Protein AF-A0A2R6E4U9-F1 (afdb_monomer)

Radius of gyration: 57.89 Å; Cα contacts (8 Å, |Δi|>4): 78; chains: 1; bounding box: 125×44×151 Å

Mean predicted aligned error: 15.61 Å

Sequence (207 aa):
EREAELDEREGELDRLKDRLDQREEGLDKRADDLSERAAELDEREERLREHREELVDRSDELDAREQEIEAGEEDLADRRAAIKEREQSLDERAAELDRQEATLERYLPDQIEEVEEELASAVEGAVYSAMEGYSAEESSGRFGTVGNVLLGLVGLVLVLVGAFNVIAVQAGSIPTLFTSEAINYGVSAFLVVIGLAANLAAAASRV

pLDDT: mean 84.0, std 16.02, range [40.88, 98.81]

Structure (mmCIF, N/CA/C/O backbone):
data_AF-A0A2R6E4U9-F1
#
_entry.id   AF-A0A2R6E4U9-F1
#
loop_
_atom_site.group_PDB
_atom_site.id
_atom_site.type_symbol
_atom_site.label_atom_id
_atom_site.label_alt_id
_atom_site.label_comp_id
_atom_site.label_asym_id
_atom_site.label_entity_id
_atom_site.label_seq_id
_atom_site.pdbx_PDB_ins_code
_atom_site.Cartn_x
_atom_site.Cartn_y
_atom_site.Cartn_z
_atom_site.occupancy
_atom_site.B_iso_or_equiv
_atom_site.auth_seq_id
_atom_site.auth_comp_id
_atom_site.auth_asym_id
_atom_site.auth_atom_id
_atom_site.pdbx_PDB_model_num
ATOM 1 N N . GLU A 1 1 ? -55.019 -16.547 82.241 1.00 76.25 1 GLU A N 1
ATOM 2 C CA . GLU A 1 1 ? -55.416 -16.930 80.868 1.00 76.25 1 GLU A CA 1
ATOM 3 C C . GLU A 1 1 ? -55.213 -15.793 79.881 1.00 76.25 1 GLU A C 1
ATOM 5 O O . GLU A 1 1 ? -54.278 -15.898 79.110 1.00 76.25 1 GLU A O 1
ATOM 10 N N . ARG A 1 2 ? -55.960 -14.680 79.957 1.00 91.12 2 ARG A N 1
ATOM 11 C CA . ARG A 1 2 ? -55.762 -13.531 79.044 1.00 91.12 2 ARG A CA 1
ATOM 12 C C . ARG A 1 2 ? -54.347 -12.945 79.024 1.00 91.12 2 ARG A C 1
ATOM 14 O O . ARG A 1 2 ? -53.879 -12.566 77.966 1.00 91.12 2 ARG A O 1
ATOM 21 N N . GLU A 1 3 ? -53.699 -12.840 80.180 1.00 91.00 3 GLU A N 1
ATOM 22 C CA . GLU A 1 3 ? -52.333 -12.305 80.288 1.00 91.00 3 GLU A CA 1
ATOM 23 C C . GLU A 1 3 ? -51.320 -13.215 79.578 1.00 91.00 3 GLU A C 1
ATOM 25 O O . GLU A 1 3 ? -50.611 -12.762 78.696 1.00 91.00 3 GLU A O 1
ATOM 30 N N . ALA A 1 4 ? -51.384 -14.526 79.829 1.00 91.44 4 ALA A N 1
ATOM 31 C CA . ALA A 1 4 ? -50.545 -15.510 79.143 1.00 91.44 4 ALA A CA 1
ATOM 32 C C . ALA A 1 4 ? -50.778 -15.560 77.617 1.00 91.44 4 ALA A C 1
ATOM 34 O O . ALA A 1 4 ? -49.833 -15.747 76.860 1.00 91.44 4 ALA A O 1
ATOM 35 N N . GLU A 1 5 ? -52.021 -15.380 77.154 1.00 94.00 5 GLU A N 1
ATOM 36 C CA . GLU A 1 5 ? -52.343 -15.294 75.718 1.00 94.00 5 GLU A CA 1
ATOM 37 C C . GLU A 1 5 ? -51.769 -14.016 75.072 1.00 94.00 5 GLU A C 1
ATOM 39 O O . GLU A 1 5 ? -51.353 -14.028 73.913 1.00 94.00 5 GLU A O 1
ATOM 44 N N . LEU A 1 6 ? -51.739 -12.902 75.813 1.00 95.00 6 LEU A N 1
ATOM 45 C CA . LEU A 1 6 ? -51.119 -11.657 75.358 1.00 95.00 6 LEU A CA 1
ATOM 46 C C . LEU A 1 6 ? -49.595 -11.787 75.290 1.00 95.00 6 LEU A C 1
ATOM 48 O O . LEU A 1 6 ? -49.027 -11.417 74.265 1.00 95.00 6 LEU A O 1
ATOM 52 N N . ASP A 1 7 ? -48.969 -12.373 76.312 1.00 95.25 7 ASP A N 1
ATOM 53 C CA . ASP A 1 7 ? -47.525 -12.635 76.337 1.00 95.25 7 ASP A CA 1
ATOM 54 C C . ASP A 1 7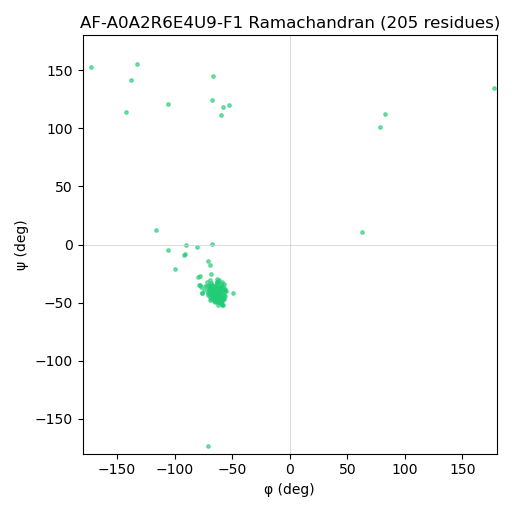 ? -47.100 -13.540 75.165 1.00 95.25 7 ASP A C 1
ATOM 56 O O . ASP A 1 7 ? -46.079 -13.312 74.512 1.00 95.25 7 ASP A O 1
ATOM 60 N N . GLU A 1 8 ? -47.904 -14.562 74.847 1.00 95.62 8 GLU A N 1
ATOM 61 C CA . GLU A 1 8 ? -47.649 -15.453 73.711 1.00 95.62 8 GLU A CA 1
ATOM 62 C C . GLU A 1 8 ? -47.716 -14.705 72.369 1.00 95.62 8 GLU A C 1
ATOM 64 O O . GLU A 1 8 ? -46.835 -14.875 71.518 1.00 95.62 8 GLU A O 1
ATOM 69 N N . ARG A 1 9 ? -48.718 -13.834 72.194 1.00 95.81 9 ARG A N 1
ATOM 70 C CA . ARG A 1 9 ? -48.852 -12.984 71.001 1.00 95.81 9 ARG A CA 1
ATOM 71 C C . ARG A 1 9 ? -47.733 -11.960 70.870 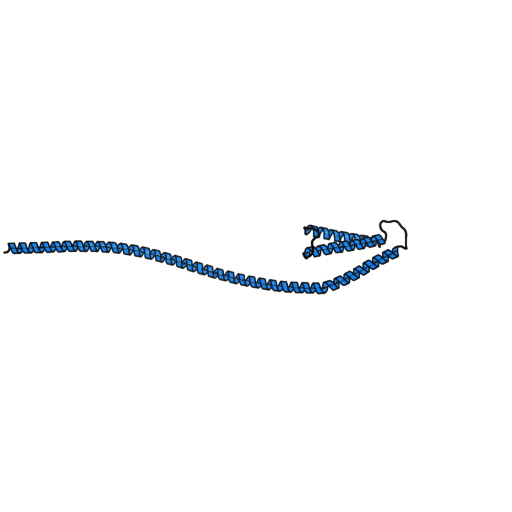1.00 95.81 9 ARG A C 1
ATOM 73 O O . ARG A 1 9 ? -47.282 -11.710 69.754 1.00 95.81 9 ARG A O 1
ATOM 80 N N . GLU A 1 10 ? -47.293 -11.365 71.972 1.00 96.38 10 GLU A N 1
ATOM 81 C CA . GLU A 1 10 ? -46.165 -10.432 71.978 1.00 96.38 10 GLU A CA 1
ATOM 82 C C . GLU A 1 10 ? -44.884 -11.141 71.522 1.00 96.38 10 GLU A C 1
ATOM 84 O O . GLU A 1 10 ? -44.227 -10.693 70.581 1.00 96.38 10 GLU A O 1
ATOM 89 N N . GLY A 1 11 ? -44.618 -12.337 72.059 1.00 97.19 11 GLY A N 1
ATOM 90 C CA . GLY A 1 11 ? -43.494 -13.162 71.619 1.00 97.19 11 GLY A CA 1
ATOM 91 C C . GLY A 1 11 ? -43.587 -13.616 70.155 1.00 97.19 11 GLY A C 1
ATOM 92 O O . GLY A 1 11 ? -42.564 -13.781 69.490 1.00 97.19 11 GLY A O 1
ATOM 93 N N . GLU A 1 12 ? -44.787 -13.837 69.613 1.00 97.31 12 GLU A N 1
ATOM 94 C CA . GLU A 1 12 ? -44.966 -14.121 68.183 1.00 97.31 12 GLU A CA 1
ATOM 95 C C . GLU A 1 12 ? -44.680 -12.893 67.306 1.00 97.31 12 GLU A C 1
ATOM 97 O O . GLU A 1 12 ? -44.001 -13.021 66.282 1.00 97.31 12 GLU A O 1
ATOM 102 N N . LEU A 1 13 ? -45.154 -11.713 67.717 1.00 97.75 13 LEU A N 1
ATOM 103 C CA . LEU A 1 13 ? -44.901 -10.452 67.022 1.00 97.75 13 LEU A CA 1
ATOM 104 C C . LEU A 1 13 ? -43.413 -10.116 66.980 1.00 97.75 13 LEU A C 1
ATOM 106 O O . LEU A 1 13 ? -42.924 -9.719 65.925 1.00 97.75 13 LEU A O 1
ATOM 110 N N . ASP A 1 14 ? -42.688 -10.312 68.077 1.00 97.94 14 ASP A N 1
ATOM 111 C CA . ASP A 1 14 ? -41.250 -10.044 68.112 1.00 97.94 14 ASP A CA 1
ATOM 112 C C . ASP A 1 14 ? -40.479 -10.988 67.185 1.00 97.94 14 ASP A C 1
ATOM 114 O O . ASP A 1 14 ? -39.684 -10.533 66.366 1.00 97.94 14 ASP A O 1
ATOM 118 N N . ARG A 1 15 ? -40.824 -12.283 67.156 1.00 98.00 15 ARG A N 1
ATOM 119 C CA . ARG A 1 15 ? -40.249 -13.216 66.166 1.00 98.00 15 ARG A CA 1
ATOM 120 C C . ARG A 1 15 ? -40.584 -12.834 64.723 1.00 98.00 15 ARG A C 1
ATOM 122 O O . ARG A 1 15 ? -39.828 -13.158 63.808 1.00 98.00 15 ARG A O 1
ATOM 129 N N . LEU A 1 16 ? -41.753 -12.237 64.479 1.00 98.06 16 LEU A N 1
ATOM 130 C CA . LEU A 1 16 ? -42.132 -11.766 63.148 1.00 98.06 16 LEU A CA 1
ATOM 131 C C . LEU A 1 16 ? -41.315 -10.531 62.747 1.00 98.06 16 LEU A C 1
ATOM 133 O O . LEU A 1 16 ? -40.872 -10.486 61.600 1.00 98.06 16 LEU A O 1
ATOM 137 N N . LYS A 1 17 ? -41.091 -9.587 63.673 1.00 98.06 17 LYS A N 1
ATOM 138 C CA . LYS A 1 17 ? -40.206 -8.430 63.464 1.00 98.06 17 LYS A CA 1
ATOM 139 C C . LYS A 1 17 ? -38.789 -8.886 63.138 1.00 98.06 17 LYS A C 1
ATOM 141 O O . LYS A 1 17 ? -38.314 -8.566 62.060 1.00 98.06 17 LYS A O 1
ATOM 146 N N . ASP A 1 18 ? -38.202 -9.767 63.949 1.00 98.19 18 ASP A N 1
ATOM 147 C CA . ASP A 1 18 ? -36.846 -10.283 63.710 1.00 98.19 18 ASP A CA 1
ATOM 148 C C . ASP A 1 18 ? -36.701 -10.915 62.314 1.00 98.19 18 ASP A C 1
ATOM 150 O O . ASP A 1 18 ? -35.690 -10.750 61.631 1.00 98.19 18 ASP A O 1
ATOM 154 N N . ARG A 1 19 ? -37.724 -11.652 61.856 1.00 98.25 19 ARG A N 1
ATOM 155 C CA . ARG A 1 19 ? -37.737 -12.234 60.504 1.00 98.25 19 ARG A CA 1
ATOM 156 C C . ARG A 1 19 ? -37.886 -11.191 59.400 1.00 98.25 19 ARG A C 1
ATOM 158 O O . ARG A 1 19 ? -37.375 -11.418 58.303 1.00 98.25 19 ARG A O 1
ATOM 165 N N . LEU A 1 20 ? -38.642 -10.121 59.637 1.00 98.38 20 LEU A N 1
ATOM 166 C CA . LEU A 1 20 ? -38.773 -9.018 58.688 1.00 98.38 20 LEU A CA 1
ATOM 167 C C . LEU A 1 20 ? -37.452 -8.263 58.575 1.00 98.38 20 LEU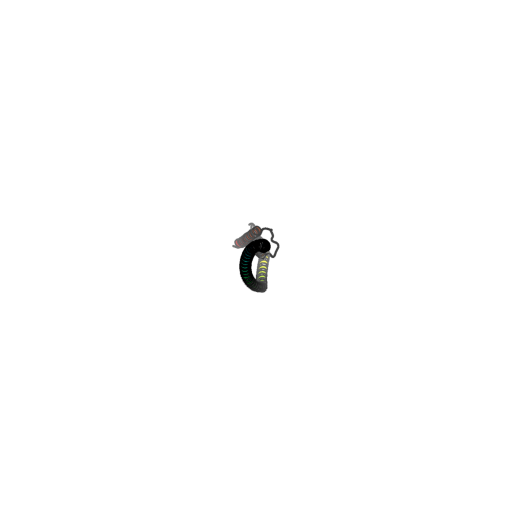 A C 1
ATOM 169 O O . LEU A 1 20 ? -36.981 -8.107 57.453 1.00 98.38 20 LEU A O 1
ATOM 173 N N . ASP A 1 21 ? -36.820 -7.939 59.700 1.00 98.19 21 ASP A N 1
ATOM 174 C CA . ASP A 1 21 ? -35.537 -7.234 59.756 1.00 98.19 21 ASP A CA 1
ATOM 175 C C . ASP A 1 21 ? -34.445 -8.033 59.022 1.00 98.19 21 ASP A C 1
ATOM 177 O O . ASP A 1 21 ? -33.774 -7.522 58.127 1.00 98.19 21 ASP A O 1
ATOM 181 N N . GLN A 1 22 ? -34.345 -9.345 59.275 1.00 98.25 22 GLN A N 1
ATOM 182 C CA . GLN A 1 22 ? -33.415 -10.224 58.546 1.00 98.25 22 GLN A CA 1
ATOM 183 C C . GLN A 1 22 ? -33.676 -10.255 57.034 1.00 98.25 22 GLN A C 1
ATOM 185 O O . GLN A 1 22 ? -32.758 -10.427 56.227 1.00 98.25 22 GLN A O 1
ATOM 190 N N . ARG A 1 23 ? -34.945 -10.155 56.632 1.00 98.31 23 ARG A N 1
ATOM 191 C CA . ARG A 1 23 ? -35.333 -10.176 55.222 1.00 98.31 23 ARG A CA 1
ATOM 192 C C . ARG A 1 23 ? -35.063 -8.834 54.550 1.00 98.31 23 ARG A C 1
ATOM 194 O O . ARG A 1 23 ? -34.683 -8.853 53.384 1.00 98.31 23 ARG A O 1
ATOM 201 N N . GLU A 1 24 ? -35.232 -7.726 55.262 1.00 98.38 24 GLU A N 1
ATOM 202 C CA . GLU A 1 24 ? -34.857 -6.382 54.819 1.00 98.38 24 GLU A CA 1
ATOM 203 C C . GLU A 1 24 ? -33.344 -6.301 54.595 1.00 98.38 24 GLU A C 1
ATOM 205 O O . GLU A 1 24 ? -32.922 -6.070 53.465 1.00 98.38 24 GLU A O 1
ATOM 210 N N . GLU A 1 25 ? -32.530 -6.702 55.577 1.00 98.31 25 GLU A N 1
ATOM 211 C CA . GLU A 1 25 ? -31.070 -6.773 55.414 1.00 98.31 25 GLU A CA 1
ATOM 212 C C . GLU A 1 25 ? -30.645 -7.664 54.233 1.00 98.31 25 GLU A C 1
ATOM 214 O O . GLU A 1 25 ? -29.664 -7.398 53.534 1.00 98.31 25 GLU A O 1
ATOM 219 N N . GLY A 1 26 ? -31.355 -8.777 54.022 1.00 98.56 26 GLY A N 1
ATOM 220 C CA . GLY A 1 26 ? -31.103 -9.679 52.902 1.00 98.56 26 GLY A CA 1
ATOM 221 C C . GLY A 1 26 ? -31.477 -9.083 51.543 1.00 98.56 26 GLY A C 1
ATOM 222 O O . GLY A 1 26 ? -30.863 -9.441 50.536 1.00 98.56 26 GLY A O 1
ATOM 223 N N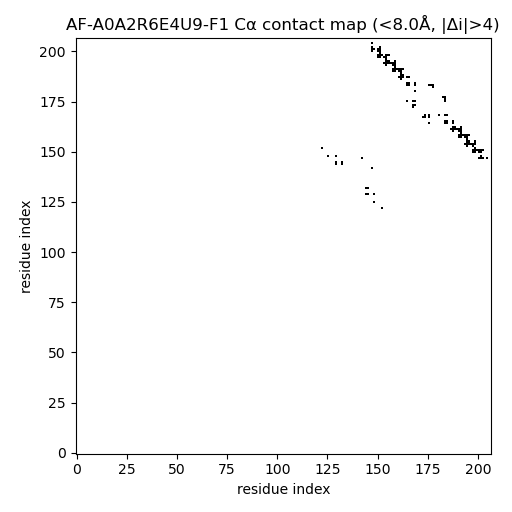 . LEU A 1 27 ? -32.480 -8.205 51.494 1.00 98.69 27 LEU A N 1
ATOM 224 C CA . LEU A 1 27 ? -32.866 -7.478 50.286 1.00 98.69 27 LEU A CA 1
ATOM 225 C C . LEU A 1 27 ? -31.883 -6.348 49.988 1.00 98.69 27 LEU A C 1
ATOM 227 O O . LEU A 1 27 ? -31.474 -6.237 48.836 1.00 98.69 27 LEU A O 1
ATOM 231 N N . ASP A 1 28 ? -31.440 -5.609 51.003 1.00 98.56 28 ASP A N 1
ATOM 232 C CA . ASP A 1 28 ? -30.449 -4.538 50.851 1.00 98.56 28 ASP A CA 1
ATOM 233 C C . ASP A 1 28 ? -29.138 -5.081 50.276 1.00 98.56 28 ASP A C 1
ATOM 235 O O . ASP A 1 28 ? -28.671 -4.621 49.237 1.00 98.56 28 ASP A O 1
ATOM 239 N N . LYS A 1 29 ? -28.621 -6.184 50.835 1.00 98.62 29 LYS A N 1
ATOM 240 C CA . LYS A 1 29 ? -27.417 -6.854 50.303 1.00 98.62 29 LYS A CA 1
ATOM 241 C C . LYS A 1 29 ? -27.566 -7.290 48.845 1.00 98.62 29 LYS A C 1
ATOM 243 O O . LYS A 1 29 ? -26.598 -7.280 48.091 1.00 98.62 29 LYS A O 1
ATOM 248 N N . ARG A 1 30 ? -28.765 -7.724 48.442 1.00 98.62 30 ARG A N 1
ATOM 249 C CA . ARG A 1 30 ? -29.038 -8.101 47.045 1.00 98.62 30 ARG A CA 1
ATOM 250 C C . ARG A 1 30 ? -29.136 -6.881 46.140 1.00 98.62 30 ARG A C 1
ATOM 252 O O . ARG A 1 30 ? -28.739 -6.981 44.985 1.00 98.62 30 ARG A O 1
ATOM 259 N N . ALA A 1 31 ? -29.689 -5.776 46.631 1.00 98.56 31 ALA A N 1
ATOM 260 C CA . ALA A 1 31 ? -29.744 -4.526 45.887 1.00 98.56 31 ALA A CA 1
ATOM 261 C C . ALA A 1 31 ? -28.328 -3.999 45.618 1.00 98.56 31 ALA A C 1
ATOM 263 O O . ALA A 1 31 ? -28.027 -3.657 44.476 1.00 98.56 31 ALA A O 1
ATOM 264 N N . ASP A 1 32 ? -27.450 -4.046 46.622 1.00 98.62 32 ASP A N 1
ATOM 265 C CA . ASP A 1 32 ? -26.045 -3.653 46.489 1.00 98.62 32 ASP A CA 1
ATOM 266 C C . ASP A 1 32 ? -25.296 -4.537 45.470 1.00 98.62 32 ASP A C 1
ATOM 268 O O . ASP A 1 32 ? -24.690 -4.012 44.538 1.00 98.62 32 ASP A O 1
ATOM 272 N N . ASP A 1 33 ? -25.409 -5.871 45.568 1.00 98.69 33 ASP A N 1
ATOM 273 C CA . ASP A 1 33 ? -24.793 -6.823 44.615 1.00 98.69 33 ASP A CA 1
ATOM 274 C C . ASP A 1 33 ? -25.302 -6.623 43.175 1.00 98.69 33 ASP A C 1
ATOM 276 O O . ASP A 1 33 ? -24.540 -6.700 42.211 1.00 98.69 33 ASP A O 1
ATOM 280 N N . LEU A 1 34 ? -26.596 -6.334 43.000 1.00 98.81 34 LEU A N 1
ATOM 281 C CA . LEU A 1 34 ? -27.154 -6.026 41.681 1.00 98.81 34 LEU A CA 1
ATOM 282 C C . LEU A 1 34 ? -26.645 -4.687 41.140 1.00 98.81 34 LEU A C 1
ATOM 284 O O . LEU A 1 34 ? -26.391 -4.588 39.940 1.00 98.81 34 LEU A O 1
ATOM 288 N N . SER A 1 35 ? -26.488 -3.682 42.001 1.00 98.62 35 SER A N 1
ATOM 289 C CA . SER A 1 35 ? -25.943 -2.378 41.625 1.00 98.62 35 SER A CA 1
ATOM 290 C C . SER A 1 35 ? -24.485 -2.490 41.176 1.00 98.62 35 SER A C 1
ATOM 292 O O . SER A 1 35 ? -24.109 -1.900 40.165 1.00 98.62 35 SER A O 1
ATOM 294 N N . GLU A 1 36 ? -23.671 -3.277 41.881 1.00 98.75 36 GLU A N 1
ATOM 295 C CA . GLU A 1 36 ? -22.274 -3.529 41.510 1.00 98.75 36 GLU A CA 1
ATOM 296 C C . GLU A 1 36 ? -22.173 -4.247 40.157 1.00 98.75 36 GLU A C 1
ATOM 298 O O . GLU A 1 36 ? -21.432 -3.819 39.272 1.00 98.75 36 GLU A O 1
ATOM 303 N N . ARG A 1 37 ? -22.992 -5.283 39.937 1.00 98.69 37 ARG A N 1
ATOM 304 C CA . ARG A 1 37 ? -23.029 -5.991 38.646 1.00 98.69 37 ARG A CA 1
ATOM 305 C C . ARG A 1 37 ? -23.506 -5.120 37.493 1.00 98.69 37 ARG A C 1
ATOM 307 O O . ARG A 1 37 ? -23.046 -5.312 36.371 1.00 98.69 37 ARG A O 1
ATOM 314 N N . ALA A 1 38 ? -24.447 -4.209 37.737 1.00 98.69 38 ALA A N 1
ATOM 315 C CA . ALA A 1 38 ? -24.893 -3.269 36.715 1.00 98.69 38 ALA A CA 1
ATOM 316 C C . ALA A 1 38 ? -23.734 -2.362 36.275 1.00 98.69 38 ALA A C 1
ATOM 318 O O . ALA A 1 38 ? -23.483 -2.252 35.079 1.00 98.69 38 ALA A O 1
ATOM 319 N N . ALA A 1 39 ? -22.968 -1.823 37.229 1.00 98.62 39 ALA A N 1
ATOM 320 C CA . ALA A 1 39 ? -21.788 -1.017 36.925 1.00 98.62 39 ALA A CA 1
ATOM 321 C C . ALA A 1 39 ? -20.720 -1.812 36.147 1.00 98.62 39 ALA A C 1
ATOM 323 O O . ALA A 1 39 ? -20.198 -1.324 35.147 1.00 98.62 39 ALA A O 1
ATOM 324 N N . GLU A 1 40 ? -20.442 -3.063 36.535 1.00 98.75 40 GLU A N 1
ATOM 325 C CA . GLU A 1 40 ? -19.489 -3.919 35.810 1.00 98.75 40 GLU A CA 1
ATOM 326 C C . GLU A 1 40 ? -19.940 -4.195 34.361 1.00 98.75 40 GLU A C 1
ATOM 328 O O . GLU A 1 40 ? -19.123 -4.233 33.432 1.00 98.75 40 GLU A O 1
ATOM 333 N N . LEU A 1 41 ? -21.245 -4.396 34.150 1.00 98.75 41 LEU A N 1
ATOM 334 C CA . LEU A 1 41 ? -21.810 -4.594 32.817 1.00 98.75 41 LEU A CA 1
ATOM 335 C C . LEU A 1 41 ? -21.694 -3.337 31.955 1.00 98.75 41 LEU A C 1
ATOM 337 O O . LEU A 1 41 ? -21.319 -3.469 30.789 1.00 98.75 41 LEU A O 1
ATOM 341 N N . ASP A 1 42 ? -21.956 -2.159 32.519 1.00 98.75 42 ASP A N 1
ATOM 342 C CA . ASP A 1 42 ? -21.826 -0.881 31.815 1.00 98.75 42 ASP A CA 1
ATOM 343 C C . ASP A 1 42 ? -20.373 -0.650 31.368 1.00 98.75 42 ASP A C 1
ATOM 345 O O . ASP A 1 42 ? -20.118 -0.401 30.186 1.00 98.75 42 ASP A O 1
ATOM 349 N N . GLU A 1 43 ? -19.399 -0.857 32.262 1.00 98.75 43 GLU A N 1
ATOM 350 C CA . GLU A 1 43 ? -17.972 -0.761 31.923 1.00 98.75 43 GLU A CA 1
ATOM 351 C C . GLU A 1 43 ? -17.563 -1.761 30.834 1.00 98.75 43 GLU A C 1
ATOM 353 O O . GLU A 1 43 ? -16.750 -1.474 29.950 1.00 98.75 43 GLU A O 1
ATOM 358 N N . ARG A 1 44 ? -18.101 -2.984 30.890 1.00 98.69 44 ARG A N 1
ATOM 359 C CA . ARG A 1 44 ? -17.825 -4.000 29.872 1.00 98.69 44 ARG A CA 1
ATOM 360 C C . ARG A 1 44 ? -18.434 -3.619 28.527 1.00 98.69 44 ARG A C 1
ATOM 362 O O . ARG A 1 44 ? -17.832 -3.914 27.494 1.00 98.69 44 ARG A O 1
ATOM 369 N N . GLU A 1 45 ? -19.610 -3.006 28.526 1.00 98.75 45 GLU A N 1
ATOM 370 C CA . GLU A 1 45 ? -20.264 -2.538 27.311 1.00 98.75 45 GLU A CA 1
ATOM 371 C C . GLU A 1 45 ? -19.478 -1.392 26.663 1.00 98.75 45 GLU A C 1
ATOM 373 O O . GLU A 1 45 ? -19.292 -1.399 25.447 1.00 98.75 45 GLU A O 1
ATOM 378 N N . GLU A 1 46 ? -18.956 -0.457 27.459 1.00 98.69 46 GLU A N 1
ATOM 379 C CA . GLU A 1 46 ? -18.076 0.617 26.989 1.00 98.69 46 GLU A CA 1
ATOM 380 C C . GLU A 1 46 ? -16.806 0.058 26.333 1.00 98.69 46 GLU A C 1
ATOM 382 O O . GLU A 1 46 ? -16.556 0.334 25.159 1.00 98.69 46 GLU A O 1
ATOM 387 N N . ARG A 1 47 ? -16.094 -0.863 27.001 1.00 98.69 47 ARG A N 1
ATOM 388 C CA . ARG A 1 47 ? -14.916 -1.528 26.407 1.00 98.69 47 ARG A CA 1
ATOM 389 C C . ARG A 1 47 ? -15.235 -2.254 25.100 1.00 98.69 47 ARG A C 1
ATOM 391 O O . ARG A 1 47 ? -14.425 -2.261 24.175 1.00 98.69 47 ARG A O 1
ATOM 398 N N . LEU A 1 48 ? -16.405 -2.892 25.007 1.00 98.81 48 LEU A N 1
ATOM 399 C CA . LEU A 1 48 ? -16.837 -3.567 23.778 1.00 98.81 48 LEU A CA 1
ATOM 400 C C . LEU A 1 48 ? -17.141 -2.584 22.642 1.00 98.81 48 LEU A C 1
ATOM 402 O O . LEU A 1 48 ? -16.925 -2.938 21.482 1.00 98.81 48 LEU A O 1
ATOM 406 N N . ARG A 1 49 ? -17.645 -1.382 22.948 1.00 98.75 49 ARG A N 1
ATOM 407 C CA . ARG A 1 49 ? -17.833 -0.319 21.951 1.00 98.75 49 ARG A CA 1
ATOM 408 C C . ARG A 1 49 ? -16.487 0.165 21.424 1.00 98.75 49 ARG A C 1
ATOM 410 O O . ARG A 1 49 ? -16.302 0.136 20.213 1.00 98.75 49 ARG A O 1
ATOM 417 N N . GLU A 1 50 ? -15.540 0.465 22.309 1.00 98.69 50 GLU A N 1
ATOM 418 C CA . GLU A 1 50 ? -14.181 0.880 21.927 1.00 98.69 50 GLU A CA 1
ATOM 419 C C . GLU A 1 50 ? -13.494 -0.166 21.037 1.00 98.69 50 GLU A C 1
ATOM 421 O O . GLU A 1 50 ? -12.973 0.155 19.973 1.00 98.69 50 GLU A O 1
ATOM 426 N N . HIS A 1 51 ? -13.559 -1.448 21.415 1.00 98.69 51 HIS A N 1
ATOM 427 C CA . HIS A 1 51 ? -12.976 -2.523 20.604 1.00 98.69 51 HIS A CA 1
ATOM 428 C C . HIS A 1 51 ? -13.651 -2.654 19.235 1.00 98.69 51 HIS A C 1
ATOM 430 O O . HIS A 1 51 ? -13.008 -3.044 18.262 1.00 98.69 51 HIS A O 1
ATOM 436 N N . ARG A 1 52 ? -14.956 -2.375 19.140 1.00 98.69 52 ARG A N 1
ATOM 437 C CA . ARG A 1 52 ? -15.664 -2.402 17.858 1.00 98.69 52 ARG A CA 1
ATOM 438 C C . ARG A 1 52 ? -15.207 -1.257 16.960 1.00 98.69 52 ARG A C 1
ATOM 440 O O . ARG A 1 52 ? -15.027 -1.497 15.774 1.00 98.69 52 ARG A O 1
ATOM 447 N N . GLU A 1 53 ? -15.031 -0.061 17.511 1.00 98.62 53 GLU A N 1
ATOM 448 C CA . GLU A 1 53 ? -14.513 1.095 16.773 1.00 98.62 53 GLU A CA 1
ATOM 449 C C . GLU A 1 53 ? -13.092 0.823 16.266 1.00 98.62 53 GLU A C 1
ATOM 451 O O . GLU A 1 53 ? -12.846 0.945 15.071 1.00 98.62 53 GLU A O 1
ATOM 456 N N . GLU A 1 54 ? -12.204 0.292 17.114 1.00 98.69 54 GLU A N 1
ATOM 457 C CA . GLU A 1 54 ? -10.844 -0.078 16.697 1.00 98.69 54 GLU A CA 1
ATOM 458 C C . GLU A 1 54 ? -10.836 -1.125 15.566 1.00 98.69 54 GLU A C 1
ATOM 460 O O . GLU A 1 54 ? -10.004 -1.078 14.660 1.00 98.69 54 GLU A O 1
ATOM 465 N N . LEU A 1 55 ? -11.760 -2.092 15.596 1.00 98.75 55 LEU A N 1
ATOM 466 C CA . LEU A 1 55 ? -11.882 -3.081 14.523 1.00 98.75 55 LEU A CA 1
ATOM 467 C C . LEU A 1 55 ? -12.376 -2.473 13.208 1.00 98.75 55 LEU A C 1
ATOM 469 O O . LEU A 1 55 ? -11.939 -2.931 12.154 1.00 98.75 55 LEU A O 1
ATOM 473 N N . VAL A 1 56 ? -13.263 -1.476 13.260 1.00 98.75 56 VAL A N 1
ATOM 474 C CA . VAL A 1 56 ? -13.704 -0.740 12.066 1.00 98.75 56 VAL A CA 1
ATOM 475 C C . VAL A 1 56 ? -12.527 0.028 11.474 1.00 98.75 56 VAL A C 1
ATOM 477 O O . VAL A 1 56 ? -12.222 -0.173 10.303 1.00 98.75 56 VAL A O 1
ATOM 480 N N . ASP A 1 57 ? -11.791 0.782 12.293 1.00 98.69 57 ASP A N 1
ATOM 481 C CA . ASP A 1 57 ? -10.625 1.549 11.836 1.00 98.69 57 ASP A CA 1
ATOM 482 C C . ASP A 1 57 ? -9.563 0.648 11.183 1.00 98.69 57 ASP A C 1
ATOM 484 O O . ASP A 1 57 ? -9.008 0.969 10.132 1.00 98.69 57 ASP A O 1
ATOM 488 N N . ARG A 1 58 ? -9.296 -0.525 11.776 1.00 98.69 58 ARG A N 1
ATOM 489 C CA . ARG A 1 58 ? -8.372 -1.512 11.193 1.00 98.69 58 ARG A CA 1
ATOM 490 C C . ARG A 1 58 ? -8.887 -2.103 9.885 1.00 98.69 58 ARG A C 1
ATOM 492 O O . ARG A 1 58 ? -8.074 -2.418 9.021 1.00 98.69 58 ARG A O 1
ATOM 499 N N . SER A 1 59 ? -10.198 -2.303 9.753 1.00 98.62 59 SER A N 1
ATOM 500 C CA . SER A 1 59 ? -10.798 -2.777 8.503 1.00 98.62 59 SER A CA 1
ATOM 501 C C . SER A 1 59 ? -10.596 -1.745 7.398 1.00 98.62 59 SER A C 1
ATOM 503 O O . SER A 1 59 ? -10.106 -2.096 6.331 1.00 98.62 59 SER A O 1
ATOM 505 N N . ASP A 1 60 ? -10.871 -0.475 7.689 1.00 98.69 60 ASP A N 1
ATOM 506 C CA . ASP A 1 60 ? -10.704 0.618 6.733 1.00 98.69 60 ASP A CA 1
ATOM 507 C C . ASP A 1 60 ? -9.229 0.784 6.312 1.00 98.69 60 ASP A C 1
ATOM 509 O O . ASP A 1 60 ? -8.934 1.016 5.137 1.00 98.69 60 ASP A O 1
ATOM 513 N N . GLU A 1 61 ? -8.274 0.615 7.239 1.00 98.75 61 GLU A N 1
ATOM 514 C CA . GLU A 1 61 ? -6.840 0.625 6.906 1.00 98.75 61 GLU A CA 1
ATOM 515 C C . GLU A 1 61 ? -6.457 -0.541 5.979 1.00 98.75 61 GLU A C 1
ATOM 517 O O . GLU A 1 61 ? -5.666 -0.361 5.048 1.00 98.75 61 GLU A O 1
ATOM 522 N N . LEU A 1 62 ? -6.996 -1.740 6.221 1.00 98.81 62 LEU A N 1
ATOM 523 C CA . LEU A 1 62 ? -6.733 -2.905 5.375 1.00 98.81 62 LEU A CA 1
ATOM 524 C C . LEU A 1 62 ? -7.296 -2.712 3.965 1.00 98.81 62 LEU A C 1
ATOM 526 O O . LEU A 1 62 ? -6.567 -2.957 3.004 1.00 98.81 62 LEU A O 1
ATOM 530 N N . ASP A 1 63 ? -8.522 -2.204 3.843 1.00 98.75 63 ASP A N 1
ATOM 531 C CA . ASP A 1 63 ? -9.157 -1.921 2.552 1.00 98.75 63 ASP A CA 1
ATOM 532 C C . ASP A 1 63 ? -8.366 -0.867 1.755 1.00 98.75 63 ASP A C 1
ATOM 534 O O . ASP A 1 63 ? -8.220 -0.967 0.534 1.00 98.75 63 ASP A O 1
ATOM 538 N N . ALA A 1 64 ? -7.809 0.142 2.434 1.00 98.62 64 ALA A N 1
ATOM 539 C CA . ALA A 1 64 ? -6.952 1.143 1.801 1.00 98.62 64 ALA A CA 1
ATOM 540 C C . ALA A 1 64 ? -5.623 0.543 1.306 1.00 98.62 64 ALA A C 1
ATOM 542 O O . ALA A 1 64 ? -5.177 0.852 0.199 1.00 98.62 64 ALA A O 1
ATOM 543 N N . ARG A 1 65 ? -4.997 -0.336 2.100 1.00 98.69 65 ARG A N 1
ATOM 544 C CA . ARG A 1 65 ? -3.765 -1.035 1.700 1.00 98.69 65 ARG A CA 1
ATOM 545 C C . ARG A 1 65 ? -3.996 -1.991 0.534 1.00 98.69 65 ARG A C 1
ATOM 547 O O . ARG A 1 65 ? -3.120 -2.111 -0.316 1.00 98.69 65 ARG A O 1
ATOM 554 N N . GLU A 1 66 ? -5.142 -2.667 0.488 1.00 98.75 66 GLU A N 1
ATOM 555 C CA . GLU A 1 66 ? -5.503 -3.547 -0.628 1.00 98.75 66 GLU A CA 1
ATOM 556 C C . GLU A 1 66 ? -5.589 -2.762 -1.944 1.00 98.75 66 GLU A C 1
ATOM 558 O O . GLU A 1 66 ? -4.969 -3.158 -2.929 1.00 98.75 66 GLU A O 1
ATOM 563 N N . GLN A 1 67 ? -6.237 -1.593 -1.931 1.00 98.62 67 GLN A N 1
ATOM 564 C CA . GLN A 1 67 ? -6.300 -0.703 -3.097 1.00 98.62 67 GLN A CA 1
ATOM 565 C C . GLN A 1 67 ? -4.917 -0.193 -3.534 1.00 98.62 67 GLN A C 1
ATOM 567 O O . GLN A 1 67 ? -4.635 -0.109 -4.729 1.00 98.62 67 GLN A O 1
ATOM 572 N N . GLU A 1 68 ? -4.035 0.144 -2.587 1.00 98.75 68 GLU A N 1
ATOM 573 C CA . GLU A 1 68 ? -2.662 0.561 -2.902 1.00 98.75 68 GLU A CA 1
ATOM 574 C C . GLU A 1 68 ? -1.858 -0.575 -3.552 1.00 98.75 68 GLU A C 1
ATOM 576 O O . GLU A 1 68 ? -1.118 -0.344 -4.512 1.00 98.75 68 GLU A O 1
ATOM 581 N N . ILE A 1 69 ? -2.022 -1.806 -3.057 1.00 98.69 69 ILE A N 1
ATOM 582 C CA . ILE A 1 69 ? -1.388 -2.991 -3.638 1.00 98.69 69 ILE A CA 1
ATOM 583 C C . ILE A 1 69 ? -1.896 -3.223 -5.063 1.00 98.69 69 ILE A C 1
ATOM 585 O O . ILE A 1 69 ? -1.070 -3.385 -5.959 1.00 98.69 69 ILE A O 1
ATOM 589 N N . GLU A 1 70 ? -3.211 -3.186 -5.292 1.00 98.75 70 GLU A N 1
ATOM 590 C CA . GLU A 1 70 ? -3.806 -3.380 -6.622 1.00 98.75 70 GLU A CA 1
ATOM 591 C C . GLU A 1 70 ? -3.279 -2.346 -7.632 1.00 98.75 70 GLU A C 1
ATOM 593 O O . GLU A 1 70 ? -2.814 -2.708 -8.716 1.00 98.75 70 GLU A O 1
ATOM 598 N N . ALA A 1 71 ? -3.234 -1.067 -7.246 1.00 98.56 71 ALA A N 1
ATOM 599 C CA . ALA A 1 71 ? -2.665 -0.009 -8.081 1.00 98.56 71 ALA A CA 1
ATOM 600 C C . ALA A 1 71 ? -1.164 -0.224 -8.365 1.00 98.56 71 ALA A C 1
ATOM 602 O O . ALA A 1 71 ? -0.682 0.032 -9.472 1.00 98.56 71 ALA A O 1
ATOM 603 N N . GLY A 1 72 ? -0.408 -0.710 -7.376 1.00 98.69 72 GLY A N 1
ATOM 604 C CA . GLY A 1 72 ? 1.001 -1.060 -7.544 1.00 98.69 72 GLY A CA 1
ATOM 605 C C . GLY A 1 72 ? 1.219 -2.242 -8.494 1.00 98.69 72 GLY A C 1
ATOM 606 O O . GLY A 1 72 ? 2.183 -2.248 -9.264 1.00 98.69 72 GLY A O 1
ATOM 607 N N . GLU A 1 73 ? 0.334 -3.238 -8.470 1.00 98.75 73 GLU A N 1
ATOM 608 C CA . GLU A 1 73 ? 0.372 -4.373 -9.395 1.00 98.75 73 GLU A CA 1
ATOM 609 C C . GLU A 1 73 ? 0.098 -3.944 -10.842 1.00 98.75 73 GLU A C 1
ATOM 611 O O . GLU A 1 73 ? 0.795 -4.410 -11.751 1.00 98.75 73 GLU A O 1
ATOM 616 N N . GLU A 1 74 ? -0.844 -3.020 -11.055 1.00 98.69 74 GLU A N 1
ATOM 617 C CA . GLU A 1 74 ? -1.136 -2.439 -12.371 1.00 98.69 74 GLU A CA 1
ATOM 618 C C . GLU A 1 74 ? 0.071 -1.662 -12.933 1.00 98.69 74 GLU A C 1
ATOM 620 O O . GLU A 1 74 ? 0.532 -1.966 -14.037 1.00 98.69 74 GLU A O 1
ATOM 625 N N . ASP A 1 75 ? 0.684 -0.759 -12.152 1.00 98.69 75 ASP A N 1
ATOM 626 C CA . ASP A 1 75 ? 1.893 -0.018 -12.572 1.00 98.69 75 ASP A CA 1
ATOM 627 C C . ASP A 1 75 ? 3.055 -0.967 -12.919 1.00 98.69 75 ASP A C 1
ATOM 629 O O . ASP A 1 75 ? 3.781 -0.773 -13.900 1.00 98.69 75 ASP A O 1
ATOM 633 N N . LEU A 1 76 ? 3.237 -2.044 -12.148 1.00 98.75 76 LEU A N 1
ATOM 634 C CA . LEU A 1 76 ? 4.255 -3.052 -12.447 1.00 98.75 76 LEU A CA 1
ATOM 635 C C . LEU A 1 76 ? 3.957 -3.825 -13.736 1.00 98.75 76 LEU A C 1
ATOM 637 O O . LEU A 1 76 ? 4.897 -4.157 -14.470 1.00 98.75 76 LEU A O 1
ATOM 641 N N . ALA A 1 77 ? 2.691 -4.132 -14.017 1.00 98.62 77 ALA A N 1
ATOM 642 C CA . ALA A 1 77 ? 2.288 -4.782 -15.258 1.00 98.62 77 ALA A CA 1
ATOM 643 C C . ALA A 1 77 ? 2.584 -3.885 -16.471 1.00 98.62 77 ALA A C 1
ATOM 645 O O . ALA A 1 77 ? 3.224 -4.344 -17.425 1.00 98.62 77 ALA A O 1
ATOM 646 N N . ASP A 1 78 ? 2.233 -2.603 -16.389 1.00 98.62 78 ASP A N 1
ATOM 647 C CA . ASP A 1 78 ? 2.493 -1.612 -17.436 1.00 98.62 78 ASP A CA 1
ATOM 648 C C . ASP A 1 78 ? 3.991 -1.436 -17.698 1.00 98.62 78 ASP A C 1
ATOM 650 O O . ASP A 1 78 ? 4.453 -1.490 -18.843 1.00 98.62 78 ASP A O 1
ATOM 654 N N . ARG A 1 79 ? 4.799 -1.318 -16.637 1.00 98.69 79 ARG A N 1
ATOM 655 C CA . ARG A 1 79 ? 6.262 -1.230 -16.768 1.00 98.69 79 ARG A CA 1
ATOM 656 C C . ARG A 1 79 ? 6.857 -2.465 -17.428 1.00 98.69 79 ARG A C 1
ATOM 658 O O . ARG A 1 79 ? 7.753 -2.334 -18.261 1.00 98.69 79 ARG A O 1
ATOM 665 N N . ARG A 1 80 ? 6.381 -3.665 -17.079 1.00 98.69 80 ARG A N 1
ATOM 666 C CA . ARG A 1 80 ? 6.832 -4.912 -17.720 1.00 98.69 80 ARG A CA 1
ATOM 667 C C . ARG A 1 80 ? 6.487 -4.929 -19.206 1.00 98.69 80 ARG A C 1
ATOM 669 O O . ARG A 1 80 ? 7.327 -5.339 -20.006 1.00 98.69 80 ARG A O 1
ATOM 676 N N . ALA A 1 81 ? 5.295 -4.468 -19.582 1.00 98.56 81 ALA A N 1
ATOM 677 C CA . ALA A 1 81 ? 4.901 -4.358 -20.983 1.00 98.56 81 ALA A CA 1
ATOM 678 C C . ALA A 1 81 ? 5.802 -3.371 -21.748 1.00 98.56 81 ALA A C 1
ATOM 680 O O . ALA A 1 81 ? 6.329 -3.722 -22.804 1.00 98.56 81 ALA A O 1
ATOM 681 N N . ALA A 1 82 ? 6.063 -2.193 -21.175 1.00 98.56 82 ALA A N 1
ATOM 682 C CA . ALA A 1 82 ? 6.938 -1.184 -21.770 1.00 98.56 82 ALA A CA 1
ATOM 683 C C . ALA A 1 82 ? 8.392 -1.669 -21.926 1.00 98.56 82 ALA A C 1
ATOM 685 O O . ALA A 1 82 ? 9.036 -1.396 -22.941 1.00 98.56 82 ALA A O 1
ATOM 686 N N . ILE A 1 83 ? 8.920 -2.414 -20.947 1.00 98.69 83 ILE A N 1
ATOM 687 C CA . ILE A 1 83 ? 10.252 -3.034 -21.044 1.00 98.69 83 ILE A CA 1
ATOM 688 C C . ILE A 1 83 ? 10.290 -4.030 -22.202 1.00 98.69 83 ILE A C 1
ATOM 690 O O . ILE A 1 83 ? 11.199 -3.962 -23.023 1.00 98.69 83 ILE A O 1
ATOM 694 N N . LYS A 1 84 ? 9.282 -4.899 -22.319 1.00 98.69 84 LYS A N 1
ATOM 695 C CA . LYS A 1 84 ? 9.209 -5.886 -23.402 1.00 98.69 84 LYS A CA 1
ATOM 696 C C . LYS A 1 84 ? 9.170 -5.230 -24.788 1.00 98.69 84 LYS A C 1
ATOM 698 O O . LYS A 1 84 ? 9.827 -5.700 -25.712 1.00 98.69 84 LYS A O 1
ATOM 703 N N . GLU A 1 85 ? 8.428 -4.134 -24.937 1.00 98.62 85 GLU A N 1
ATOM 704 C CA . GLU A 1 85 ? 8.405 -3.355 -26.183 1.00 98.62 85 GLU A CA 1
ATOM 705 C C . GLU A 1 85 ? 9.779 -2.735 -26.484 1.00 98.62 85 GLU A C 1
ATOM 707 O O . GLU A 1 85 ? 10.258 -2.773 -27.620 1.00 98.62 85 GLU A O 1
ATOM 712 N N . ARG A 1 86 ? 10.454 -2.204 -25.457 1.00 98.50 86 ARG A N 1
ATOM 713 C CA . ARG A 1 86 ? 11.810 -1.657 -25.581 1.00 98.50 86 ARG A CA 1
ATOM 714 C C . ARG A 1 86 ? 12.803 -2.723 -26.038 1.00 98.50 86 ARG A C 1
ATOM 716 O O . ARG A 1 86 ? 13.601 -2.433 -26.924 1.00 98.50 86 ARG A O 1
ATOM 723 N N . GLU A 1 87 ? 12.753 -3.911 -25.442 1.00 98.56 87 GLU A N 1
ATOM 724 C CA . GLU A 1 87 ? 13.597 -5.057 -25.798 1.00 98.56 87 GLU A CA 1
ATOM 725 C C . GLU A 1 87 ? 13.390 -5.450 -27.260 1.00 98.56 87 GLU A C 1
ATOM 727 O O . GLU A 1 87 ? 14.351 -5.447 -28.024 1.00 98.56 87 GLU A O 1
ATOM 732 N N . GLN A 1 88 ? 12.138 -5.637 -27.692 1.00 98.56 88 GLN A N 1
ATOM 733 C CA . GLN A 1 88 ? 11.835 -5.936 -29.094 1.00 98.56 88 GLN A CA 1
ATOM 734 C C . GLN A 1 88 ? 12.390 -4.859 -30.039 1.00 98.56 88 GLN A C 1
ATOM 736 O O . GLN A 1 88 ? 12.998 -5.155 -31.065 1.00 98.56 88 GLN A O 1
ATOM 741 N N . SER A 1 89 ? 12.216 -3.589 -29.679 1.00 98.38 89 SER A N 1
ATOM 742 C CA . SER A 1 89 ? 12.704 -2.471 -30.480 1.00 98.38 89 SER A CA 1
ATOM 743 C C . SER A 1 89 ? 14.239 -2.378 -30.507 1.00 98.38 89 SER A C 1
ATOM 745 O O . SER A 1 89 ? 14.808 -1.803 -31.435 1.00 98.38 89 SER A O 1
ATOM 747 N N . LEU A 1 90 ? 14.937 -2.889 -29.489 1.00 98.56 90 LEU A N 1
ATOM 748 C CA . LEU A 1 90 ? 16.396 -3.010 -29.488 1.00 98.56 90 LEU A CA 1
ATOM 749 C C . LEU A 1 90 ? 16.854 -4.180 -30.361 1.00 98.56 90 LEU A C 1
ATOM 751 O O . LEU A 1 90 ? 17.781 -3.994 -31.144 1.00 98.56 90 LEU A O 1
ATOM 755 N N . ASP A 1 91 ? 16.172 -5.323 -30.296 1.00 98.44 91 ASP A N 1
ATOM 756 C CA . ASP A 1 91 ? 16.458 -6.488 -31.140 1.00 98.44 91 ASP A CA 1
ATOM 757 C C . ASP A 1 91 ? 16.303 -6.156 -32.632 1.00 98.44 91 ASP A C 1
ATOM 759 O O . ASP A 1 91 ? 17.149 -6.510 -33.453 1.00 98.44 91 ASP A O 1
ATOM 763 N N . GLU A 1 92 ? 15.254 -5.410 -32.993 1.00 98.44 92 GLU A N 1
ATOM 764 C CA . GLU A 1 92 ? 15.034 -4.940 -34.366 1.00 98.44 92 GLU A CA 1
ATOM 765 C C . GLU A 1 92 ? 16.182 -4.050 -34.863 1.00 98.44 92 GLU A C 1
ATOM 767 O O . GLU A 1 92 ? 16.646 -4.209 -35.995 1.00 98.44 92 GLU A O 1
ATOM 772 N N . ARG A 1 93 ? 16.677 -3.148 -34.006 1.00 97.94 93 ARG A N 1
ATOM 773 C CA . ARG A 1 93 ? 17.804 -2.257 -34.325 1.00 97.94 93 ARG A CA 1
ATOM 774 C C . ARG A 1 93 ? 19.121 -3.011 -34.418 1.00 97.94 93 ARG A C 1
ATOM 776 O O . ARG A 1 93 ? 19.905 -2.715 -35.311 1.00 97.94 93 ARG A O 1
ATOM 783 N N . ALA A 1 94 ? 19.356 -3.980 -33.536 1.00 98.06 94 ALA A N 1
ATOM 784 C CA . ALA A 1 94 ? 20.527 -4.846 -33.609 1.00 98.06 94 ALA A CA 1
ATOM 785 C C . ALA A 1 94 ? 20.549 -5.603 -34.945 1.00 98.06 94 ALA A C 1
ATOM 787 O O . ALA A 1 94 ? 21.522 -5.516 -35.685 1.00 98.06 94 ALA A O 1
ATOM 788 N N . ALA A 1 95 ? 19.425 -6.212 -35.332 1.00 97.69 95 ALA A N 1
ATOM 789 C CA . ALA A 1 95 ? 19.307 -6.892 -36.619 1.00 97.69 95 ALA A CA 1
ATOM 790 C C . ALA A 1 95 ? 19.461 -5.945 -37.825 1.00 97.69 95 ALA A C 1
ATOM 792 O O . ALA A 1 95 ? 19.872 -6.373 -38.904 1.00 97.69 95 ALA A O 1
ATOM 793 N N . GLU A 1 96 ? 19.085 -4.670 -37.701 1.00 97.94 96 GLU A N 1
ATOM 794 C CA . GLU A 1 96 ? 19.341 -3.669 -38.740 1.00 97.94 96 GLU A CA 1
ATOM 795 C C . GLU A 1 96 ? 20.826 -3.309 -38.843 1.00 97.94 96 GLU A C 1
ATOM 797 O O . GLU A 1 96 ? 21.352 -3.270 -39.956 1.00 97.94 96 GLU A O 1
ATOM 802 N N . LEU A 1 97 ? 21.506 -3.115 -37.712 1.00 97.75 97 LEU A N 1
ATOM 803 C CA . LEU A 1 97 ? 22.946 -2.864 -37.672 1.00 97.75 97 LEU A CA 1
ATOM 804 C C . LEU A 1 97 ? 23.735 -4.033 -38.268 1.00 97.75 97 LEU A C 1
ATOM 806 O O . LEU A 1 97 ? 24.567 -3.793 -39.137 1.00 97.75 97 LEU A O 1
ATOM 810 N N . ASP A 1 98 ? 23.393 -5.278 -37.925 1.00 97.25 98 ASP A N 1
ATOM 811 C CA . ASP A 1 98 ? 24.028 -6.474 -38.499 1.00 97.25 98 ASP A CA 1
ATOM 812 C C . ASP A 1 98 ? 23.903 -6.502 -40.035 1.00 97.25 98 ASP A C 1
ATOM 814 O O . ASP A 1 98 ? 24.834 -6.860 -40.759 1.00 97.25 98 ASP A O 1
ATOM 818 N N . ARG A 1 99 ? 22.746 -6.090 -40.579 1.00 96.81 99 ARG A N 1
ATOM 819 C CA . ARG A 1 99 ? 22.552 -6.000 -42.040 1.00 96.81 99 ARG A CA 1
ATOM 820 C C . ARG A 1 99 ? 23.381 -4.881 -42.664 1.00 96.81 99 ARG A C 1
ATOM 822 O O . ARG A 1 99 ? 23.855 -5.041 -43.793 1.00 96.81 99 ARG A O 1
ATOM 829 N N . GLN A 1 100 ? 23.507 -3.744 -41.984 1.00 95.62 100 GLN A N 1
ATOM 830 C CA . GLN A 1 100 ? 24.327 -2.626 -42.451 1.00 95.62 100 GLN A CA 1
ATOM 831 C C . GLN A 1 100 ? 25.810 -3.000 -42.443 1.00 95.62 100 GLN A C 1
ATOM 833 O O . GLN A 1 100 ? 26.488 -2.757 -43.438 1.00 95.62 100 GLN A O 1
ATOM 838 N N . GLU A 1 101 ? 26.285 -3.657 -41.386 1.00 95.19 101 GLU A N 1
ATOM 839 C CA . GLU A 1 101 ? 27.644 -4.189 -41.286 1.00 95.19 101 GLU A CA 1
ATOM 840 C C . GLU A 1 101 ? 27.932 -5.171 -42.424 1.00 95.19 101 GLU A C 1
ATOM 842 O O . GLU A 1 101 ? 28.843 -4.930 -43.213 1.00 95.19 101 GLU A O 1
ATOM 847 N N . ALA A 1 102 ? 27.078 -6.178 -42.629 1.00 94.38 102 ALA A N 1
ATOM 848 C CA . ALA A 1 102 ? 27.229 -7.126 -43.736 1.00 94.38 102 ALA A CA 1
ATOM 849 C C . ALA A 1 102 ? 27.212 -6.446 -45.122 1.00 94.38 102 ALA A C 1
ATOM 851 O O . ALA A 1 102 ? 27.851 -6.903 -46.072 1.00 94.38 102 ALA A O 1
ATOM 852 N N . THR A 1 103 ? 26.466 -5.346 -45.264 1.00 93.69 103 THR A N 1
ATOM 853 C CA . THR A 1 103 ? 26.463 -4.545 -46.495 1.00 93.69 103 THR A CA 1
ATOM 854 C C . THR A 1 103 ? 27.802 -3.833 -46.675 1.00 93.69 103 THR A C 1
ATOM 856 O O . THR A 1 103 ? 28.383 -3.902 -47.755 1.00 93.69 103 THR A O 1
ATOM 859 N N . LEU A 1 104 ? 28.314 -3.180 -45.631 1.00 91.88 104 LEU A N 1
ATOM 860 C CA . LEU A 1 104 ? 29.610 -2.506 -45.659 1.00 91.88 104 LEU A CA 1
ATOM 861 C C . LEU A 1 104 ? 30.745 -3.492 -45.948 1.00 91.88 104 LEU A C 1
ATOM 863 O O . LEU A 1 104 ? 31.536 -3.235 -46.850 1.00 91.88 104 LEU A O 1
ATOM 867 N N . GLU A 1 105 ? 30.774 -4.643 -45.278 1.00 90.19 105 GLU A N 1
ATOM 868 C CA . GLU A 1 105 ? 31.755 -5.708 -45.523 1.00 90.19 105 GLU A CA 1
ATOM 869 C C . GLU A 1 105 ? 31.750 -6.198 -46.973 1.00 90.19 105 GLU A C 1
ATOM 871 O O . GLU A 1 105 ? 32.800 -6.538 -47.509 1.00 90.19 105 GLU A O 1
ATOM 876 N N . ARG A 1 106 ? 30.585 -6.210 -47.634 1.00 89.06 106 ARG A N 1
ATOM 877 C CA . ARG A 1 106 ? 30.490 -6.605 -49.042 1.00 89.06 106 ARG A CA 1
ATOM 878 C C . ARG A 1 106 ? 31.025 -5.546 -50.003 1.00 89.06 106 ARG A C 1
ATOM 880 O O . ARG A 1 106 ? 31.602 -5.912 -51.014 1.00 89.06 106 ARG A O 1
ATOM 887 N N . TYR A 1 107 ? 30.780 -4.262 -49.740 1.00 82.81 107 TYR A N 1
ATOM 888 C CA . TYR A 1 107 ? 31.066 -3.186 -50.701 1.00 82.81 107 TYR A CA 1
ATOM 889 C C . TYR A 1 107 ? 32.371 -2.426 -50.443 1.00 82.81 107 TYR A C 1
ATOM 891 O O . TYR A 1 107 ? 32.858 -1.754 -51.351 1.00 82.81 107 TYR A O 1
ATOM 899 N N . LEU A 1 108 ? 32.919 -2.460 -49.225 1.00 82.81 108 LEU A N 1
ATOM 900 C CA . LEU A 1 108 ? 34.196 -1.805 -48.926 1.00 82.81 108 LEU A CA 1
ATOM 901 C C . LEU A 1 108 ? 35.383 -2.428 -49.673 1.00 82.81 108 LEU A C 1
ATOM 903 O O . LEU A 1 108 ? 36.171 -1.650 -50.203 1.00 82.81 108 LEU A O 1
ATOM 907 N N . PRO A 1 109 ? 35.542 -3.766 -49.738 1.00 83.56 109 PRO A N 1
ATOM 908 C CA . PRO A 1 109 ? 36.696 -4.375 -50.394 1.00 83.56 109 PRO A CA 1
ATOM 909 C C . PRO A 1 109 ? 36.820 -3.966 -51.863 1.00 83.56 109 PRO A C 1
ATOM 911 O O . PRO A 1 109 ? 37.882 -3.502 -52.259 1.00 83.56 109 PRO A O 1
ATOM 914 N N . ASP A 1 110 ? 35.718 -4.024 -52.617 1.00 78.19 110 ASP A N 1
ATOM 915 C CA . ASP A 1 110 ? 35.696 -3.674 -54.043 1.00 78.19 110 ASP A CA 1
ATOM 916 C C . ASP A 1 110 ? 36.098 -2.205 -54.283 1.00 78.19 110 ASP A C 1
ATOM 918 O O . ASP A 1 110 ? 36.854 -1.899 -55.201 1.00 78.19 110 ASP A O 1
ATOM 922 N N . GLN A 1 111 ? 35.631 -1.281 -53.432 1.00 75.69 111 GLN A N 1
ATOM 923 C CA . GLN A 1 111 ? 35.988 0.141 -53.530 1.00 75.69 111 GLN A CA 1
ATOM 924 C C . GLN A 1 111 ? 37.435 0.410 -53.106 1.00 75.69 111 GLN A C 1
ATOM 926 O O . GLN A 1 111 ? 38.080 1.303 -53.650 1.00 75.69 111 GLN A O 1
ATOM 931 N N . ILE A 1 112 ? 37.938 -0.321 -52.109 1.00 76.94 112 ILE A N 1
ATOM 932 C CA . ILE A 1 112 ? 39.322 -0.180 -51.651 1.00 76.94 112 ILE A CA 1
ATOM 933 C C . ILE A 1 112 ? 40.278 -0.712 -52.719 1.00 76.94 112 ILE A C 1
ATOM 935 O O . ILE A 1 112 ? 41.258 -0.037 -53.007 1.00 76.94 112 ILE A O 1
ATOM 939 N N . GLU A 1 113 ? 39.976 -1.852 -53.340 1.00 79.44 113 GLU A N 1
ATOM 940 C CA . GLU A 1 113 ? 40.790 -2.433 -54.414 1.00 79.44 113 GLU A CA 1
ATOM 941 C C . GLU A 1 113 ? 40.886 -1.483 -55.619 1.00 79.44 113 GLU A C 1
ATOM 943 O O . GLU A 1 113 ? 41.986 -1.205 -56.093 1.00 79.44 113 GLU A O 1
ATOM 948 N N . GLU A 1 114 ? 39.769 -0.883 -56.047 1.00 77.19 114 GLU A N 1
ATOM 949 C CA . GLU A 1 114 ? 39.758 0.103 -57.139 1.00 77.19 114 GLU A CA 1
ATOM 950 C C . GLU A 1 114 ? 40.614 1.344 -56.814 1.00 77.19 114 GLU A C 1
ATOM 952 O O . GLU A 1 114 ? 41.405 1.804 -57.643 1.00 77.19 114 GLU A O 1
ATOM 957 N N . VAL A 1 115 ? 40.515 1.863 -55.585 1.00 78.44 115 VAL A N 1
ATOM 958 C CA . VAL A 1 115 ? 41.324 3.006 -55.129 1.00 78.44 115 VAL A CA 1
ATOM 959 C C . VAL A 1 115 ? 42.804 2.634 -54.994 1.00 78.44 115 VAL A C 1
ATOM 961 O O . VAL A 1 115 ? 43.672 3.453 -55.303 1.00 78.44 115 VAL A O 1
ATOM 964 N N . GLU A 1 116 ? 43.119 1.421 -54.536 1.00 78.12 116 GLU A N 1
ATOM 965 C CA . GLU A 1 116 ? 44.491 0.916 -54.438 1.00 78.12 116 GLU A CA 1
ATOM 966 C C . GLU A 1 116 ? 45.136 0.764 -55.820 1.00 78.12 116 GLU A C 1
ATOM 968 O O . GLU A 1 116 ? 46.290 1.168 -55.993 1.00 78.12 116 GLU A O 1
ATOM 973 N N . GLU A 1 117 ? 44.405 0.258 -56.816 1.00 77.19 117 GLU A N 1
ATOM 974 C CA . GLU A 1 117 ? 44.882 0.160 -58.199 1.00 77.19 117 GLU A CA 1
ATOM 975 C C . GLU A 1 117 ? 45.107 1.541 -58.833 1.00 77.19 117 GLU A C 1
ATOM 977 O O . GLU A 1 117 ? 46.155 1.782 -59.448 1.00 77.19 117 GLU A O 1
ATOM 982 N N . GLU A 1 118 ? 44.172 2.480 -58.652 1.00 75.00 118 GLU A N 1
ATOM 983 C CA . GLU A 1 118 ? 44.319 3.855 -59.143 1.00 75.00 118 GLU A CA 1
ATOM 984 C C . GLU A 1 118 ? 45.530 4.548 -58.495 1.00 75.00 118 GLU A C 1
ATOM 986 O O . GLU A 1 118 ? 46.336 5.195 -59.176 1.00 75.00 118 GLU A O 1
ATOM 991 N N . LEU A 1 119 ? 45.714 4.355 -57.186 1.00 76.38 119 LEU A N 1
ATOM 992 C CA . LEU A 1 119 ? 46.855 4.879 -56.445 1.00 76.38 119 LEU A CA 1
ATOM 993 C C . LEU A 1 119 ? 48.177 4.260 -56.913 1.00 76.38 119 LEU A C 1
ATOM 995 O O . LEU A 1 119 ? 49.153 4.989 -57.108 1.00 76.38 119 LEU A O 1
ATOM 999 N N . ALA A 1 120 ? 48.224 2.940 -57.105 1.00 75.75 120 ALA A N 1
ATOM 1000 C CA . ALA A 1 120 ? 49.411 2.238 -57.581 1.00 75.75 120 ALA A CA 1
ATOM 1001 C C . ALA A 1 120 ? 49.836 2.746 -58.966 1.00 75.75 120 ALA A C 1
ATOM 1003 O O . ALA A 1 120 ? 51.009 3.067 -59.166 1.00 75.75 120 ALA A O 1
ATOM 1004 N N . SER A 1 121 ? 48.879 2.925 -59.881 1.00 73.31 121 SER A N 1
ATOM 1005 C CA . SER A 1 121 ? 49.109 3.496 -61.213 1.00 73.31 121 SER A CA 1
ATOM 1006 C C . SER A 1 121 ? 49.597 4.949 -61.150 1.00 73.31 121 SER A C 1
ATOM 1008 O O . SER A 1 121 ? 50.560 5.323 -61.826 1.00 73.31 121 SER A O 1
ATOM 1010 N N . ALA A 1 122 ? 48.998 5.778 -60.290 1.00 73.06 122 ALA A N 1
ATOM 1011 C CA . ALA A 1 122 ? 49.422 7.164 -60.104 1.00 73.06 122 ALA A CA 1
ATOM 1012 C C . ALA A 1 122 ? 50.851 7.263 -59.543 1.00 73.06 122 ALA A C 1
ATOM 1014 O O . ALA A 1 122 ? 51.637 8.103 -59.994 1.00 73.06 122 ALA A O 1
ATOM 1015 N N . VAL A 1 123 ? 51.206 6.396 -58.588 1.00 73.56 123 VAL A N 1
ATOM 1016 C CA . VAL A 1 123 ? 52.557 6.304 -58.017 1.00 73.56 123 VAL A CA 1
ATOM 1017 C C . VAL A 1 123 ? 53.548 5.799 -59.062 1.00 73.56 123 VAL A C 1
ATOM 1019 O O . VAL A 1 123 ? 54.613 6.394 -59.216 1.00 73.56 123 VAL A O 1
ATOM 1022 N N . GLU A 1 124 ? 53.212 4.753 -59.816 1.00 74.81 124 GLU A N 1
ATOM 1023 C CA . GLU A 1 124 ? 54.080 4.209 -60.861 1.00 74.81 124 GLU A CA 1
ATOM 1024 C C . GLU A 1 124 ? 54.318 5.232 -61.981 1.00 74.81 124 GLU A C 1
ATOM 1026 O O . GLU A 1 124 ? 55.465 5.475 -62.352 1.00 74.81 124 GLU A O 1
ATOM 1031 N N . GLY A 1 125 ? 53.276 5.927 -62.448 1.00 70.56 125 GLY A N 1
ATOM 1032 C CA . GLY A 1 125 ? 53.401 6.995 -63.445 1.00 70.56 125 GLY A CA 1
ATOM 1033 C C . GLY A 1 125 ? 54.221 8.189 -62.942 1.00 70.56 125 GLY A C 1
ATOM 1034 O O . GLY A 1 125 ? 55.044 8.754 -63.671 1.00 70.56 125 GLY A O 1
ATOM 1035 N N . ALA A 1 126 ? 54.059 8.554 -61.671 1.00 68.94 126 ALA A N 1
ATOM 1036 C CA . ALA A 1 126 ? 54.879 9.560 -61.009 1.00 68.94 126 ALA A CA 1
ATOM 1037 C C . ALA A 1 126 ? 56.360 9.143 -60.939 1.00 68.94 126 ALA A C 1
ATOM 1039 O O . ALA A 1 126 ? 57.237 9.930 -61.301 1.00 68.94 126 ALA A O 1
ATOM 1040 N N . VAL A 1 127 ? 56.647 7.903 -60.539 1.00 69.19 127 VAL A N 1
ATOM 1041 C CA . VAL A 1 127 ? 58.008 7.349 -60.466 1.00 69.19 127 VAL A CA 1
ATOM 1042 C C . VAL A 1 127 ? 58.636 7.241 -61.857 1.00 69.19 127 VAL A C 1
ATOM 1044 O O . VAL A 1 127 ? 59.781 7.657 -62.031 1.00 69.19 127 VAL A O 1
ATOM 1047 N N . TYR A 1 128 ? 57.891 6.771 -62.858 1.00 67.94 128 TYR A N 1
ATOM 1048 C CA . TYR A 1 128 ? 58.356 6.663 -64.241 1.00 67.94 128 TYR A CA 1
ATOM 1049 C C . TYR A 1 128 ? 58.704 8.039 -64.822 1.00 67.94 128 TYR A C 1
ATOM 1051 O O . TYR A 1 128 ? 59.811 8.246 -65.316 1.00 67.94 128 TYR A O 1
ATOM 1059 N N . SER A 1 129 ? 57.814 9.025 -64.659 1.00 63.22 129 SER A N 1
ATOM 1060 C CA . SER A 1 129 ? 58.063 10.400 -65.114 1.00 63.22 129 SER A CA 1
ATOM 1061 C C . SER A 1 129 ? 59.243 11.078 -64.401 1.00 63.22 129 SER A C 1
ATOM 1063 O O . SER A 1 129 ? 59.973 11.859 -65.011 1.00 63.22 129 SER A O 1
ATOM 1065 N N . ALA A 1 130 ? 59.481 10.753 -63.126 1.00 60.78 130 ALA A N 1
ATOM 1066 C CA . ALA A 1 130 ? 60.644 11.227 -62.379 1.00 60.78 130 ALA A CA 1
ATOM 1067 C C . ALA A 1 130 ? 61.956 10.565 -62.840 1.00 60.78 130 ALA A C 1
ATOM 1069 O O . ALA A 1 130 ? 63.009 11.203 -62.797 1.00 60.78 130 ALA A O 1
ATOM 1070 N N . MET A 1 131 ? 61.904 9.308 -63.288 1.00 58.28 131 MET A N 1
ATOM 1071 C CA . MET A 1 131 ? 63.069 8.562 -63.769 1.00 58.28 131 MET A CA 1
ATOM 1072 C C . MET A 1 131 ? 63.454 8.957 -65.205 1.00 58.28 131 MET A C 1
ATOM 1074 O O . MET A 1 131 ? 64.640 9.037 -65.522 1.00 58.28 131 MET A O 1
ATOM 1078 N N . GLU A 1 132 ? 62.473 9.279 -66.052 1.00 58.00 132 GLU A N 1
ATOM 1079 C CA . GLU A 1 132 ? 62.688 9.729 -67.436 1.00 58.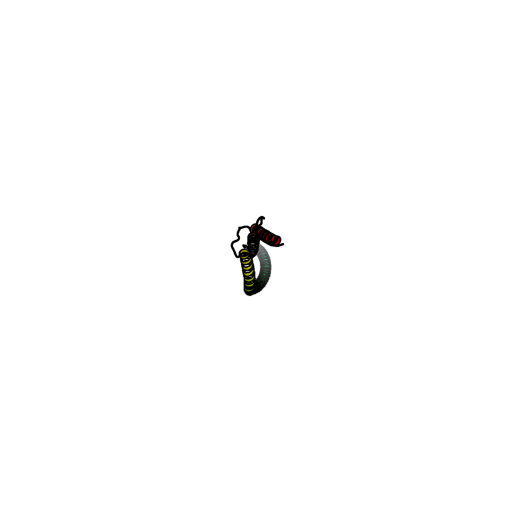00 132 GLU A CA 1
ATOM 1080 C C . GLU A 1 132 ? 63.075 11.223 -67.523 1.00 58.00 132 GLU A C 1
ATOM 1082 O O . GLU A 1 132 ? 63.871 11.626 -68.375 1.00 58.00 132 GLU A O 1
ATOM 1087 N N . GLY A 1 133 ? 62.631 12.039 -66.558 1.00 53.88 133 GLY A N 1
ATOM 1088 C CA . GLY A 1 133 ? 62.969 13.464 -66.438 1.00 53.88 133 GLY A CA 1
ATOM 1089 C C . GLY A 1 133 ? 64.432 13.787 -66.093 1.00 53.88 133 GLY A C 1
ATOM 1090 O O . GLY A 1 133 ? 64.785 14.958 -65.997 1.00 53.88 133 GLY A O 1
ATOM 1091 N N . TYR A 1 134 ? 65.308 12.791 -65.926 1.00 47.66 134 TYR A N 1
ATOM 1092 C CA . TYR A 1 134 ? 66.736 13.012 -65.649 1.00 47.66 134 TYR A CA 1
ATOM 1093 C C . TYR A 1 134 ? 67.585 13.342 -66.888 1.00 47.66 134 TYR A C 1
ATOM 1095 O O . TYR A 1 134 ? 68.786 13.580 -66.757 1.00 47.66 134 TYR A O 1
ATOM 1103 N N . SER A 1 135 ? 66.993 13.362 -68.085 1.00 48.34 135 SER A N 1
ATOM 1104 C CA . SER A 1 135 ? 67.727 13.568 -69.343 1.00 48.34 135 SER A CA 1
ATOM 1105 C C . SER A 1 135 ? 67.369 14.843 -70.116 1.00 48.34 135 SER A C 1
ATOM 1107 O O . SER A 1 135 ? 67.831 15.010 -71.243 1.00 48.34 135 SER A O 1
ATOM 1109 N N . ALA A 1 136 ? 66.643 15.787 -69.504 1.00 50.78 136 ALA A N 1
ATOM 1110 C CA . ALA A 1 136 ? 66.446 17.116 -70.078 1.00 50.78 136 ALA A CA 1
ATOM 1111 C C . ALA A 1 136 ? 66.446 18.231 -69.014 1.00 50.78 136 ALA A C 1
ATOM 1113 O O . ALA A 1 136 ? 65.549 18.343 -68.187 1.00 50.78 136 ALA A O 1
ATOM 1114 N N . GLU A 1 137 ? 67.478 19.064 -69.137 1.00 42.91 137 GLU A N 1
ATOM 1115 C CA . GLU A 1 137 ? 67.573 20.478 -68.763 1.00 42.91 137 GLU A CA 1
ATOM 1116 C C . GLU A 1 137 ? 67.890 20.924 -67.322 1.00 42.91 137 GLU A C 1
ATOM 1118 O O . GLU A 1 137 ? 67.127 20.870 -66.362 1.00 42.91 137 GLU A O 1
ATOM 1123 N N . GLU A 1 138 ? 69.088 21.501 -67.272 1.00 47.41 138 GLU A N 1
ATOM 1124 C CA . GLU A 1 138 ? 69.659 22.461 -66.347 1.00 47.41 138 GLU A CA 1
ATOM 1125 C C . GLU A 1 138 ? 68.826 23.759 -66.284 1.00 47.41 138 GLU A C 1
ATOM 1127 O O . GLU A 1 138 ? 68.735 24.481 -67.270 1.00 47.41 138 GLU A O 1
ATOM 1132 N N . SER A 1 139 ? 68.262 24.109 -65.121 1.00 40.88 139 SER A N 1
ATOM 1133 C CA . SER A 1 139 ? 68.329 25.480 -64.576 1.00 40.88 139 SER A CA 1
ATOM 1134 C C . SER A 1 139 ? 67.758 25.584 -63.155 1.00 40.88 139 SER A C 1
ATOM 1136 O O . SER A 1 139 ? 66.934 24.801 -62.691 1.00 40.88 139 SER A O 1
ATOM 1138 N N . SER A 1 140 ? 68.285 26.567 -62.436 1.00 47.69 140 SER A N 1
ATOM 1139 C CA . SER A 1 140 ? 68.130 26.862 -61.017 1.00 47.69 140 SER A CA 1
ATOM 1140 C C . SER A 1 140 ? 66.727 27.320 -60.592 1.00 47.69 140 SER A C 1
ATOM 1142 O O . SER A 1 140 ? 66.260 28.373 -61.019 1.00 47.69 140 SER A O 1
ATOM 1144 N N . GLY A 1 141 ? 66.131 26.617 -59.627 1.00 49.81 141 GLY A N 1
ATOM 1145 C CA . GLY A 1 141 ? 64.947 27.040 -58.871 1.00 49.81 141 GLY A CA 1
ATOM 1146 C C . GLY A 1 141 ? 64.524 25.934 -57.901 1.00 49.81 141 GLY A C 1
ATOM 1147 O O . GLY A 1 141 ? 64.581 24.762 -58.245 1.00 49.81 141 GLY A O 1
ATOM 1148 N N . ARG A 1 142 ? 64.212 26.274 -56.647 1.00 57.75 142 ARG A N 1
ATOM 1149 C CA . ARG A 1 142 ? 64.078 25.330 -55.521 1.00 57.75 142 ARG A CA 1
ATOM 1150 C C . ARG A 1 142 ? 62.991 24.263 -55.780 1.00 57.75 142 ARG A C 1
ATOM 1152 O O . ARG A 1 142 ? 61.812 24.583 -55.721 1.00 57.75 142 ARG A O 1
ATOM 1159 N N . PHE A 1 143 ? 63.464 23.020 -55.954 1.00 53.47 143 PHE A N 1
ATOM 1160 C CA . PHE A 1 143 ? 62.775 21.747 -56.249 1.00 53.47 143 PHE A CA 1
ATOM 1161 C C . PHE A 1 143 ? 62.355 21.556 -57.720 1.00 53.47 143 PHE A C 1
ATOM 1163 O O . PHE A 1 143 ? 61.355 22.093 -58.176 1.00 53.47 143 PHE A O 1
ATOM 1170 N N . GLY A 1 144 ? 63.139 20.761 -58.463 1.00 62.78 144 GLY A N 1
ATOM 1171 C CA . GLY A 1 144 ? 62.804 20.330 -59.827 1.00 62.78 144 GLY A CA 1
ATOM 1172 C C . GLY A 1 144 ? 61.646 19.324 -59.872 1.00 62.78 144 GLY A C 1
ATOM 1173 O O . GLY A 1 144 ? 61.051 18.994 -58.847 1.00 62.78 144 GLY A O 1
ATOM 1174 N N . THR A 1 145 ? 61.364 18.781 -61.057 1.00 63.81 145 THR A N 1
ATOM 1175 C CA . THR A 1 145 ? 60.231 17.881 -61.357 1.00 63.81 145 THR A CA 1
ATOM 1176 C C . THR A 1 145 ? 60.099 16.716 -60.369 1.00 63.81 145 THR A C 1
ATOM 1178 O O . THR A 1 145 ? 59.006 16.434 -59.885 1.00 63.81 145 THR A O 1
ATOM 1181 N N . VAL A 1 146 ? 61.222 16.104 -59.978 1.00 59.53 146 VAL A N 1
ATOM 1182 C CA . VAL A 1 146 ? 61.283 15.023 -58.974 1.00 59.53 146 VAL A CA 1
ATOM 1183 C C . VAL A 1 146 ? 60.845 15.498 -57.582 1.00 59.53 146 VAL A C 1
ATOM 1185 O O . VAL A 1 146 ? 60.136 14.790 -56.870 1.00 59.53 146 VAL A O 1
ATOM 1188 N N . GLY A 1 147 ? 61.235 16.713 -57.189 1.00 65.19 147 GLY A N 1
ATOM 1189 C CA . GLY A 1 147 ? 60.868 17.294 -55.897 1.00 65.19 147 GLY A 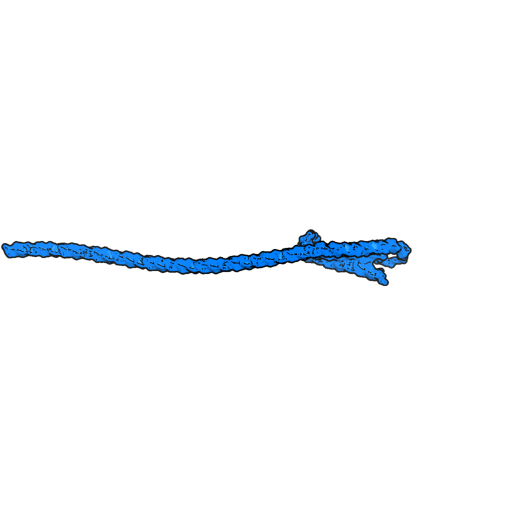CA 1
ATOM 1190 C C . GLY A 1 147 ? 59.378 17.615 -55.802 1.00 65.19 147 GLY A C 1
ATOM 1191 O O . GLY A 1 147 ? 58.773 17.377 -54.761 1.00 65.19 147 GLY A O 1
ATOM 1192 N N . ASN A 1 148 ? 58.773 18.075 -56.899 1.00 71.62 148 ASN A N 1
ATOM 1193 C CA . ASN A 1 148 ? 57.339 18.374 -56.946 1.00 71.62 148 ASN A CA 1
ATOM 1194 C C . ASN A 1 148 ? 56.495 17.094 -56.915 1.00 71.62 148 ASN A C 1
ATOM 1196 O O . ASN A 1 148 ? 55.489 17.041 -56.215 1.00 71.62 148 ASN A O 1
ATOM 1200 N N . VAL A 1 149 ? 56.943 16.032 -57.588 1.00 71.50 149 VAL A N 1
ATOM 1201 C CA . VAL A 1 149 ? 56.292 14.714 -57.535 1.00 71.50 149 VAL A CA 1
ATOM 1202 C C . VAL A 1 149 ? 56.341 14.114 -56.125 1.00 71.50 149 VAL A C 1
ATOM 1204 O O . VAL A 1 149 ? 55.314 13.678 -55.604 1.00 71.50 149 VAL A O 1
ATOM 1207 N N . LEU A 1 150 ? 57.504 14.145 -55.466 1.00 71.00 150 LEU A N 1
ATOM 1208 C CA . LEU A 1 150 ? 57.636 13.682 -54.080 1.00 71.00 150 LEU A CA 1
ATOM 1209 C C . LEU A 1 150 ? 56.785 14.516 -53.111 1.00 71.00 150 LEU A C 1
ATOM 1211 O O . LEU A 1 150 ? 56.175 13.956 -52.203 1.00 71.00 150 LEU A O 1
ATOM 1215 N N . LEU A 1 151 ? 56.703 15.835 -53.315 1.00 76.94 151 LEU A N 1
ATOM 1216 C CA . LEU A 1 151 ? 55.863 16.721 -52.505 1.00 76.94 151 LEU A CA 1
ATOM 1217 C C . LEU A 1 151 ? 54.369 16.396 -52.659 1.00 76.94 151 LEU A C 1
ATOM 1219 O O . LEU A 1 151 ? 53.645 16.412 -51.665 1.00 76.94 151 LEU A O 1
ATOM 1223 N N . GLY A 1 152 ? 53.925 16.052 -53.872 1.00 77.38 152 GLY A N 1
ATOM 1224 C CA . GLY A 1 152 ? 52.562 15.584 -54.130 1.00 77.38 152 GLY A CA 1
ATOM 1225 C C . GLY A 1 152 ? 52.259 14.261 -53.422 1.00 77.38 152 GLY A C 1
ATOM 1226 O O . GLY A 1 152 ? 51.281 14.165 -52.688 1.00 77.38 152 GLY A O 1
ATOM 1227 N N . LEU A 1 153 ? 53.145 13.265 -53.531 1.00 79.81 153 LEU A N 1
ATOM 1228 C CA . LEU A 1 153 ? 52.966 11.976 -52.843 1.00 79.81 153 LEU A CA 1
ATOM 1229 C C . LEU A 1 153 ? 52.934 12.123 -51.317 1.00 79.81 153 LEU A C 1
ATOM 1231 O O . LEU A 1 153 ? 52.067 11.555 -50.656 1.00 79.81 153 LEU A O 1
ATOM 1235 N N . VAL A 1 154 ? 53.834 12.929 -50.749 1.00 78.25 154 VAL A N 1
ATOM 1236 C CA . VAL A 1 154 ? 53.814 13.249 -49.313 1.00 78.25 154 VAL A CA 1
ATOM 1237 C C . VAL A 1 154 ? 52.514 13.962 -48.940 1.00 78.25 154 VAL A C 1
ATOM 1239 O O . VAL A 1 154 ? 51.913 13.642 -47.916 1.00 78.25 154 VAL A O 1
ATOM 1242 N N . GLY A 1 155 ? 52.046 14.887 -49.781 1.00 80.75 155 GLY A N 1
ATOM 1243 C CA . GLY A 1 155 ? 50.766 15.560 -49.598 1.00 80.75 155 GLY A CA 1
ATOM 1244 C C . GLY A 1 155 ? 49.596 14.581 -49.549 1.00 80.75 155 GLY A C 1
ATOM 1245 O O . GLY A 1 155 ? 48.780 14.640 -48.633 1.00 80.75 155 GLY A O 1
ATOM 1246 N N . LEU A 1 156 ? 49.545 13.634 -50.482 1.00 80.56 156 LEU A N 1
ATOM 1247 C CA . LEU A 1 156 ? 48.503 12.614 -50.550 1.00 80.56 156 LEU A CA 1
ATOM 1248 C C . LEU A 1 156 ? 48.499 11.710 -49.307 1.00 80.56 156 LEU A C 1
ATOM 1250 O O . LEU A 1 156 ? 47.451 11.521 -48.692 1.00 80.56 156 LEU A O 1
ATOM 1254 N N . VAL A 1 157 ? 49.666 11.217 -48.882 1.00 81.25 157 VAL A N 1
ATOM 1255 C CA . VAL A 1 157 ? 49.792 10.386 -47.672 1.00 81.25 157 VAL A CA 1
ATOM 1256 C C . VAL A 1 157 ? 49.311 11.143 -46.430 1.00 81.25 157 VAL A C 1
ATOM 1258 O O . VAL A 1 157 ? 48.611 10.571 -45.598 1.00 81.25 157 VAL A O 1
ATOM 1261 N N . LEU A 1 158 ? 49.619 12.438 -46.311 1.00 81.06 158 LEU A N 1
ATOM 1262 C CA . LEU A 1 158 ? 49.153 13.262 -45.191 1.00 81.06 158 LEU A CA 1
ATOM 1263 C C . LEU A 1 158 ? 47.627 13.448 -45.188 1.00 81.06 158 LEU A C 1
ATOM 1265 O O . LEU A 1 158 ? 47.022 13.410 -44.114 1.00 81.06 158 LEU A O 1
ATOM 1269 N N . VAL A 1 159 ? 46.996 13.588 -46.362 1.00 80.00 159 VAL A N 1
ATOM 1270 C CA . VAL A 1 159 ? 45.526 13.617 -46.473 1.00 80.00 159 VAL A CA 1
ATOM 1271 C C . VAL A 1 159 ? 44.919 12.287 -46.032 1.00 80.00 159 VAL A C 1
ATOM 1273 O O . VAL A 1 159 ? 43.988 12.289 -45.227 1.00 80.00 159 VAL A O 1
ATOM 1276 N N . LEU A 1 160 ? 45.463 11.163 -46.506 1.00 80.00 160 LEU A N 1
ATOM 1277 C CA . LEU A 1 160 ? 44.956 9.827 -46.182 1.00 80.00 160 LEU A CA 1
ATOM 1278 C C . LEU A 1 160 ? 45.092 9.508 -44.688 1.00 80.00 160 LEU A C 1
ATOM 1280 O O . LEU A 1 160 ? 44.127 9.076 -44.063 1.00 80.00 160 LEU A O 1
ATOM 1284 N N . VAL A 1 161 ? 46.250 9.793 -44.085 1.00 78.69 161 VAL A N 1
ATOM 1285 C CA . VAL A 1 161 ? 46.482 9.589 -42.644 1.00 78.69 161 VAL A CA 1
ATOM 1286 C C . VAL A 1 161 ? 45.554 10.468 -41.801 1.00 78.69 161 VAL A C 1
ATOM 1288 O O . VAL A 1 161 ? 45.009 9.998 -40.802 1.00 78.69 161 VAL A O 1
ATOM 1291 N N . GLY A 1 162 ? 45.336 11.725 -42.203 1.00 79.44 162 GLY A N 1
ATOM 1292 C CA . GLY A 1 162 ? 44.408 12.623 -41.517 1.00 79.44 162 GLY A CA 1
ATOM 1293 C C . GLY A 1 162 ? 42.955 12.148 -41.607 1.00 79.44 162 GLY A C 1
ATOM 1294 O O . GLY A 1 162 ? 42.269 12.090 -40.591 1.00 79.44 162 GLY A O 1
ATOM 1295 N N . ALA A 1 163 ? 42.490 11.748 -42.792 1.00 78.25 163 ALA A N 1
ATOM 1296 C CA . ALA A 1 163 ? 41.124 11.262 -42.988 1.00 78.25 163 ALA A CA 1
ATOM 1297 C C . ALA A 1 163 ? 40.860 9.933 -42.256 1.00 78.25 163 ALA A C 1
ATOM 1299 O O . ALA A 1 163 ? 39.840 9.789 -41.581 1.00 78.25 163 ALA A O 1
ATOM 1300 N N . PHE A 1 164 ? 41.805 8.990 -42.321 1.00 74.25 164 PHE A N 1
ATOM 1301 C CA . PHE A 1 164 ? 41.700 7.697 -41.644 1.00 74.25 164 PHE A CA 1
ATOM 1302 C C . PHE A 1 164 ? 41.646 7.843 -40.115 1.00 74.25 164 PHE A C 1
ATOM 1304 O O . PHE A 1 164 ? 40.889 7.138 -39.449 1.00 74.25 164 PHE A O 1
ATOM 1311 N N . ASN A 1 165 ? 42.389 8.800 -39.545 1.00 72.00 165 ASN A N 1
ATOM 1312 C CA . ASN A 1 165 ? 42.371 9.060 -38.104 1.00 72.00 165 ASN A CA 1
ATOM 1313 C C . ASN A 1 165 ? 40.996 9.556 -37.610 1.00 72.00 165 ASN A C 1
ATOM 1315 O O . ASN A 1 165 ? 40.535 9.100 -36.566 1.00 72.00 165 ASN A O 1
ATOM 1319 N N . VAL A 1 166 ? 40.297 10.404 -38.379 1.00 67.44 166 VAL A N 1
ATOM 1320 C CA . VAL A 1 166 ? 38.926 10.859 -38.053 1.00 67.44 166 VAL A CA 1
ATOM 1321 C C . VAL A 1 166 ? 37.948 9.684 -37.997 1.00 67.44 166 VAL A C 1
ATOM 1323 O O . VAL A 1 166 ? 37.172 9.571 -37.049 1.00 67.44 166 VAL A O 1
ATOM 1326 N N . ILE A 1 167 ? 38.014 8.788 -38.985 1.00 66.25 167 ILE A N 1
ATOM 1327 C CA . ILE A 1 167 ? 37.150 7.602 -39.062 1.00 66.25 167 ILE A CA 1
ATOM 1328 C C . ILE A 1 167 ? 37.433 6.657 -37.883 1.00 66.25 167 ILE A C 1
ATOM 1330 O O . ILE A 1 167 ? 36.506 6.169 -37.239 1.00 66.25 167 ILE A O 1
ATOM 1334 N N . ALA A 1 168 ? 38.707 6.455 -37.540 1.00 63.19 168 ALA A N 1
ATOM 1335 C CA . ALA A 1 168 ? 39.115 5.613 -36.418 1.00 63.19 168 ALA A CA 1
ATOM 1336 C C . ALA A 1 168 ? 38.656 6.150 -35.048 1.00 63.19 168 ALA A C 1
ATOM 1338 O O . ALA A 1 168 ? 38.217 5.360 -34.210 1.00 63.19 168 ALA A O 1
ATOM 1339 N N . VAL A 1 169 ? 38.707 7.472 -34.820 1.00 63.16 169 VAL A N 1
ATOM 1340 C CA . VAL A 1 169 ? 38.177 8.103 -33.591 1.00 63.16 169 VAL A CA 1
ATOM 1341 C C . VAL A 1 169 ? 36.671 7.865 -33.463 1.00 63.16 169 VAL A C 1
ATOM 1343 O O . VAL A 1 169 ? 36.182 7.617 -32.364 1.00 63.16 169 VAL A O 1
ATOM 1346 N N . GLN A 1 170 ? 35.940 7.882 -34.578 1.00 61.59 170 GLN A N 1
ATOM 1347 C CA . GLN A 1 170 ? 34.490 7.700 -34.583 1.00 61.59 170 GLN A CA 1
ATOM 1348 C C . GLN A 1 170 ? 34.050 6.231 -34.432 1.00 61.59 170 GLN A C 1
ATOM 1350 O O . GLN A 1 170 ? 32.975 5.974 -33.896 1.00 61.59 170 GLN A O 1
ATOM 1355 N N . ALA A 1 171 ? 34.882 5.272 -34.854 1.00 62.41 171 ALA A N 1
ATOM 1356 C CA . ALA A 1 171 ? 34.608 3.834 -34.772 1.00 62.41 171 ALA A CA 1
ATOM 1357 C C . ALA A 1 171 ? 35.110 3.158 -33.474 1.00 62.41 171 ALA A C 1
ATOM 1359 O O . ALA A 1 171 ? 34.852 1.974 -33.267 1.00 62.41 171 ALA A O 1
ATOM 1360 N N . GLY A 1 172 ? 35.872 3.852 -32.616 1.00 61.03 172 GLY A N 1
ATOM 1361 C CA . GLY A 1 172 ? 36.342 3.342 -31.313 1.00 61.03 172 GLY A CA 1
ATOM 1362 C C . GLY A 1 172 ? 37.274 2.116 -31.358 1.00 61.03 172 GLY A C 1
ATOM 1363 O O . GLY A 1 172 ? 37.529 1.504 -30.324 1.00 61.03 172 GLY A O 1
ATOM 1364 N N . SER A 1 173 ? 37.772 1.741 -32.542 1.00 54.19 173 SER A N 1
ATOM 1365 C CA . SER A 1 173 ? 38.318 0.399 -32.816 1.00 54.19 173 SER A CA 1
ATOM 1366 C C . SER A 1 173 ? 39.854 0.319 -32.912 1.00 54.19 173 SER A C 1
ATOM 1368 O O . SER A 1 173 ? 40.401 -0.774 -33.044 1.00 54.19 173 SER A O 1
ATOM 1370 N N . ILE A 1 174 ? 40.584 1.442 -32.836 1.00 49.88 174 ILE A N 1
ATOM 1371 C CA . ILE A 1 174 ? 42.061 1.491 -32.917 1.00 49.88 174 ILE A CA 1
ATOM 1372 C C . ILE A 1 174 ? 42.591 2.473 -31.855 1.00 49.88 174 ILE A C 1
ATOM 1374 O O . ILE A 1 174 ? 41.964 3.515 -31.652 1.00 49.88 174 ILE A O 1
ATOM 1378 N N . PRO A 1 175 ? 43.725 2.198 -31.171 1.00 55.56 175 PRO A N 1
ATOM 1379 C CA . PRO A 1 175 ? 44.321 3.136 -30.220 1.00 55.56 175 PRO A CA 1
ATOM 1380 C C . PRO A 1 175 ? 44.538 4.516 -30.851 1.00 55.56 175 PRO A C 1
ATOM 1382 O O . PRO A 1 175 ? 45.265 4.668 -31.835 1.00 55.56 175 PRO A O 1
ATOM 1385 N N . THR A 1 176 ? 43.899 5.528 -30.268 1.00 61.75 176 THR A N 1
ATOM 1386 C CA . THR A 1 176 ? 44.047 6.921 -30.682 1.00 61.75 176 THR A CA 1
ATOM 1387 C C . THR A 1 176 ? 45.465 7.416 -30.388 1.00 61.75 176 THR A C 1
ATOM 1389 O O . THR A 1 176 ? 46.070 7.047 -29.381 1.00 61.75 176 THR A O 1
ATOM 1392 N N . LEU A 1 177 ? 46.011 8.280 -31.255 1.00 59.75 177 LEU A N 1
ATOM 1393 C CA . LEU A 1 177 ? 47.368 8.832 -31.091 1.00 59.75 177 LEU A CA 1
ATOM 1394 C C . LEU A 1 177 ? 47.510 9.641 -29.793 1.00 59.75 177 LEU A C 1
ATOM 1396 O O . LEU A 1 177 ? 48.585 9.686 -29.196 1.00 59.75 177 LEU A O 1
ATOM 1400 N N . PHE A 1 178 ? 46.413 10.256 -29.348 1.00 69.50 178 PHE A N 1
ATOM 1401 C CA . PHE A 1 178 ? 46.320 10.985 -28.091 1.00 69.50 178 PHE A CA 1
ATOM 1402 C C . PHE A 1 178 ? 45.063 10.584 -27.315 1.00 69.50 178 PHE A C 1
ATOM 1404 O O . PHE A 1 178 ? 44.055 10.177 -27.892 1.00 69.50 178 PHE A O 1
ATOM 1411 N N . THR A 1 179 ? 45.094 10.757 -25.994 1.00 68.69 179 THR A N 1
ATOM 1412 C CA . THR A 1 179 ? 43.987 10.422 -25.078 1.00 68.69 179 THR A CA 1
ATOM 1413 C C . THR A 1 179 ? 42.780 11.367 -25.206 1.00 68.69 179 THR A C 1
ATOM 1415 O O . THR A 1 179 ? 41.712 11.064 -24.693 1.00 68.69 179 THR A O 1
ATOM 1418 N N . SER A 1 180 ? 42.928 12.520 -25.873 1.00 77.00 180 SER A N 1
ATOM 1419 C CA . SER A 1 180 ? 41.855 13.508 -26.058 1.00 77.00 180 SER A CA 1
ATOM 1420 C C . SER A 1 180 ? 41.310 13.485 -27.484 1.00 77.00 180 SER A C 1
ATOM 1422 O O . SER A 1 180 ? 42.035 13.780 -28.434 1.00 77.00 180 SER A O 1
ATOM 1424 N N . GLU A 1 181 ? 40.012 13.214 -27.627 1.00 70.25 181 GLU A N 1
ATOM 1425 C CA . GLU A 1 181 ? 39.301 13.210 -28.913 1.00 70.25 181 GLU A CA 1
ATOM 1426 C C . GLU A 1 181 ? 39.414 14.547 -29.654 1.00 70.25 181 GLU A C 1
ATOM 1428 O O . GLU A 1 181 ? 39.728 14.571 -30.841 1.00 70.25 181 GLU A O 1
ATOM 1433 N N . ALA A 1 182 ? 39.262 15.670 -28.945 1.00 74.38 182 ALA A N 1
ATOM 1434 C CA . ALA A 1 182 ? 39.383 17.005 -29.532 1.00 74.38 182 ALA A CA 1
ATOM 1435 C C . ALA A 1 182 ? 40.773 17.255 -30.148 1.00 74.38 182 ALA A C 1
ATOM 1437 O O . ALA A 1 182 ? 40.886 17.900 -31.191 1.00 74.38 182 ALA A O 1
ATOM 1438 N N . ILE A 1 183 ? 41.830 16.714 -29.529 1.00 74.75 183 ILE A N 1
ATOM 1439 C CA . ILE A 1 183 ? 43.199 16.810 -30.053 1.00 74.75 183 ILE A CA 1
ATOM 1440 C C . ILE A 1 183 ? 43.354 15.933 -31.299 1.00 74.75 183 ILE A C 1
ATOM 1442 O O . ILE A 1 183 ? 43.949 16.384 -32.276 1.00 74.75 183 ILE A O 1
ATOM 1446 N N . ASN A 1 184 ? 42.781 14.725 -31.313 1.00 74.88 184 ASN A N 1
ATOM 1447 C CA . ASN A 1 184 ? 42.840 13.846 -32.485 1.00 74.88 184 ASN A CA 1
ATOM 1448 C C . ASN A 1 184 ? 42.117 14.458 -33.699 1.00 74.88 184 ASN A C 1
ATOM 1450 O O . ASN A 1 184 ? 42.690 14.485 -34.788 1.00 74.88 184 ASN A O 1
ATOM 1454 N N . TYR A 1 185 ? 40.923 15.039 -33.519 1.00 76.81 185 TYR A N 1
ATOM 1455 C CA . TYR A 1 185 ? 40.230 15.760 -34.597 1.00 76.81 185 TYR A CA 1
ATOM 1456 C C . TYR A 1 185 ? 41.039 16.966 -35.094 1.00 76.81 185 TYR A C 1
ATOM 1458 O O . TYR A 1 185 ? 41.161 17.174 -36.301 1.00 76.81 185 TYR A O 1
ATOM 1466 N N . GLY A 1 186 ? 41.634 17.737 -34.176 1.00 78.88 186 GLY A N 1
ATOM 1467 C CA . GLY A 1 186 ? 42.453 18.901 -34.521 1.00 78.88 186 GLY A CA 1
ATOM 1468 C C . GLY A 1 186 ? 43.699 18.541 -35.336 1.00 78.88 186 GLY A C 1
ATOM 1469 O O . GLY A 1 186 ? 43.970 19.169 -36.359 1.00 78.88 186 GLY A O 1
ATOM 1470 N N . VAL A 1 187 ? 44.431 17.502 -34.923 1.00 78.19 187 VAL A N 1
ATOM 1471 C CA . VAL A 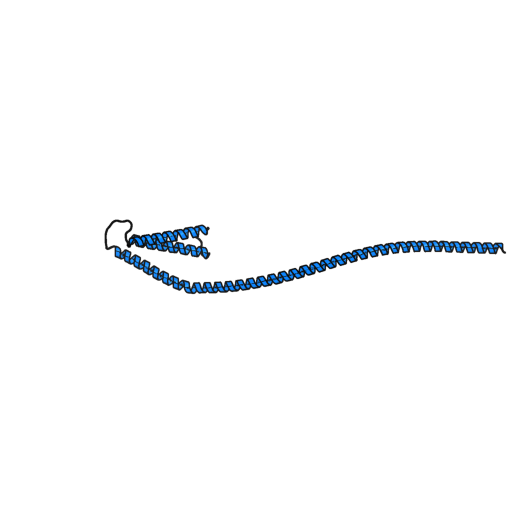1 187 ? 45.614 17.005 -35.649 1.00 78.19 187 VAL A CA 1
ATOM 1472 C C . VAL A 1 187 ? 45.217 16.447 -37.014 1.00 78.19 187 VAL A C 1
ATOM 1474 O O . VAL A 1 187 ? 45.873 16.741 -38.010 1.00 78.19 187 VAL A O 1
ATOM 1477 N N . SER A 1 188 ? 44.112 15.710 -37.089 1.00 80.38 188 SER A N 1
ATOM 1478 C CA . SER A 1 188 ? 43.614 15.138 -38.341 1.00 80.38 188 SER A CA 1
ATOM 1479 C C . SER A 1 188 ? 43.231 16.204 -39.364 1.00 80.38 188 SER A C 1
ATOM 1481 O O . SER A 1 188 ? 43.680 16.157 -40.509 1.00 80.38 188 SER A O 1
ATOM 1483 N N . ALA A 1 189 ? 42.466 17.215 -38.940 1.00 82.06 189 ALA A N 1
ATOM 1484 C CA . ALA A 1 189 ? 42.099 18.343 -39.791 1.00 82.06 189 ALA A CA 1
ATOM 1485 C C . ALA A 1 189 ? 43.341 19.100 -40.290 1.00 82.06 189 ALA A C 1
ATOM 1487 O O . ALA A 1 189 ? 43.422 19.471 -41.460 1.00 82.06 189 ALA A O 1
ATOM 1488 N N . PHE A 1 190 ? 44.340 19.280 -39.424 1.00 82.81 190 PHE A N 1
ATOM 1489 C CA . PHE A 1 190 ? 45.602 19.920 -39.785 1.00 82.81 190 PHE A CA 1
ATOM 1490 C C . PHE A 1 190 ? 46.391 19.121 -40.835 1.00 82.81 190 PHE A C 1
ATOM 1492 O O . PHE A 1 190 ? 46.878 19.704 -41.805 1.00 82.81 190 PHE A O 1
ATOM 1499 N N . LEU A 1 191 ? 46.473 17.795 -40.691 1.00 83.06 191 LEU A N 1
ATOM 1500 C CA . LEU A 1 191 ? 47.148 16.914 -41.650 1.00 83.06 191 LEU A CA 1
ATOM 1501 C C . LEU A 1 191 ? 46.471 16.927 -43.027 1.00 83.06 191 LEU A C 1
ATOM 1503 O O . LEU A 1 191 ? 47.167 17.034 -44.036 1.00 83.06 191 LEU A O 1
ATOM 1507 N N . VAL A 1 192 ? 45.134 16.915 -43.077 1.00 82.88 192 VAL A N 1
ATOM 1508 C CA . VAL A 1 192 ? 44.375 17.026 -44.336 1.00 82.88 192 VAL A CA 1
ATOM 1509 C C . VAL A 1 192 ? 44.650 18.358 -45.031 1.00 82.88 192 VAL A C 1
ATOM 1511 O O . VAL A 1 192 ? 44.938 18.387 -46.226 1.00 82.88 192 VAL A O 1
ATOM 1514 N N . VAL A 1 193 ? 44.616 19.468 -44.291 1.00 85.38 193 VAL A N 1
ATOM 1515 C CA . VAL A 1 193 ? 44.864 20.803 -44.856 1.00 85.38 193 VAL A CA 1
ATOM 1516 C C . VAL A 1 193 ? 46.288 20.923 -45.401 1.00 85.38 193 VAL A C 1
ATOM 1518 O O . VAL A 1 193 ? 46.479 21.426 -46.509 1.00 85.38 193 VAL A O 1
ATOM 1521 N N . ILE A 1 194 ? 47.290 20.433 -44.666 1.00 80.06 194 ILE A N 1
ATOM 1522 C CA . ILE A 1 194 ? 48.683 20.430 -45.132 1.00 80.06 194 ILE A CA 1
ATOM 1523 C C . ILE A 1 194 ? 48.847 19.534 -46.354 1.00 80.06 194 ILE A C 1
ATOM 1525 O O . ILE A 1 194 ? 49.510 19.928 -47.313 1.00 80.06 194 ILE A O 1
ATOM 1529 N N . GLY A 1 195 ? 48.245 18.348 -46.335 1.00 79.94 195 GLY A N 1
ATOM 1530 C CA . GLY A 1 195 ? 48.338 17.406 -47.437 1.00 79.94 195 GLY A CA 1
ATOM 1531 C C . GLY A 1 195 ? 47.732 17.955 -48.731 1.00 79.94 195 GLY A C 1
ATOM 1532 O O . GLY A 1 195 ? 48.342 17.859 -49.798 1.00 79.94 195 GLY A O 1
ATOM 1533 N N . LEU A 1 196 ? 46.582 18.629 -48.635 1.00 83.94 196 LEU A N 1
ATOM 1534 C CA . LEU A 1 196 ? 45.965 19.337 -49.758 1.00 83.94 196 LEU A CA 1
ATOM 1535 C C . LEU A 1 196 ? 46.837 20.497 -50.249 1.00 83.94 196 LEU A C 1
ATOM 1537 O O . LEU A 1 196 ? 47.023 20.650 -51.454 1.00 83.94 196 LEU A O 1
ATOM 1541 N N . ALA A 1 197 ? 47.415 21.286 -49.341 1.00 79.81 197 ALA A N 1
ATOM 1542 C CA . ALA A 1 197 ? 48.299 22.391 -49.707 1.00 79.81 197 ALA A CA 1
ATOM 1543 C C . ALA A 1 197 ? 49.578 21.908 -50.417 1.00 79.81 197 ALA A C 1
ATOM 1545 O O . ALA A 1 197 ? 49.999 22.516 -51.401 1.00 79.81 197 ALA A O 1
ATOM 1546 N N . ALA A 1 198 ? 50.172 20.803 -49.960 1.00 76.81 198 ALA A N 1
ATOM 1547 C CA . ALA A 1 198 ? 51.338 20.185 -50.588 1.00 76.81 198 ALA A CA 1
ATOM 1548 C C . ALA A 1 198 ? 51.012 19.633 -51.987 1.00 76.81 198 ALA A C 1
ATOM 1550 O O . ALA A 1 198 ? 51.770 19.873 -52.927 1.00 76.81 198 ALA A O 1
ATOM 1551 N N . ASN A 1 199 ? 49.851 18.991 -52.155 1.00 79.50 199 ASN A N 1
ATOM 1552 C CA . ASN A 1 199 ? 49.355 18.555 -53.464 1.00 79.50 199 ASN A CA 1
ATOM 1553 C C . ASN A 1 199 ? 49.107 19.729 -54.420 1.00 79.50 199 ASN A C 1
ATOM 1555 O O . ASN A 1 199 ? 49.472 19.673 -55.593 1.00 79.50 199 ASN A O 1
ATOM 1559 N N . LEU A 1 200 ? 48.531 20.821 -53.920 1.00 79.94 200 LEU A N 1
ATOM 1560 C CA . LEU A 1 200 ? 48.244 22.008 -54.722 1.00 79.94 200 LEU A CA 1
ATOM 1561 C C . LEU A 1 200 ? 49.533 22.739 -55.130 1.00 79.94 200 LEU A C 1
ATOM 1563 O O . LEU A 1 200 ? 49.645 23.196 -56.264 1.00 79.94 200 LEU A O 1
ATOM 1567 N N . ALA A 1 201 ? 50.542 22.777 -54.255 1.00 73.00 201 ALA A N 1
ATOM 1568 C CA . ALA A 1 201 ? 51.877 23.288 -54.572 1.00 73.00 201 ALA A CA 1
ATOM 1569 C C . ALA A 1 201 ? 52.618 22.411 -55.601 1.00 73.00 201 ALA A C 1
ATOM 1571 O O . ALA A 1 201 ? 53.269 22.930 -56.512 1.00 73.00 201 ALA A O 1
ATOM 1572 N N . ALA A 1 202 ? 52.482 21.087 -55.497 1.00 72.06 202 ALA A N 1
ATOM 1573 C CA . ALA A 1 202 ? 53.003 20.145 -56.484 1.00 72.06 202 ALA A CA 1
ATOM 1574 C C . ALA A 1 202 ? 52.319 20.298 -57.857 1.00 72.06 202 ALA A C 1
ATOM 1576 O O . ALA A 1 202 ? 52.977 20.183 -58.888 1.00 72.06 202 ALA A O 1
ATOM 1577 N N . ALA A 1 203 ? 51.019 20.611 -57.886 1.00 66.75 203 ALA A N 1
ATOM 1578 C CA . ALA A 1 203 ? 50.262 20.837 -59.117 1.00 66.75 203 ALA A CA 1
ATOM 1579 C C . ALA A 1 203 ? 50.519 22.219 -59.749 1.00 66.75 203 ALA A C 1
ATOM 1581 O O . ALA A 1 203 ? 50.593 22.334 -60.970 1.00 66.75 203 ALA A O 1
ATOM 1582 N N . ALA A 1 204 ? 50.694 23.269 -58.941 1.00 66.06 204 ALA A N 1
ATOM 1583 C CA . ALA A 1 204 ? 50.897 24.642 -59.416 1.00 66.06 204 ALA A CA 1
ATOM 1584 C C . ALA A 1 204 ? 52.249 24.870 -60.116 1.00 66.06 204 ALA A C 1
ATOM 1586 O O . ALA A 1 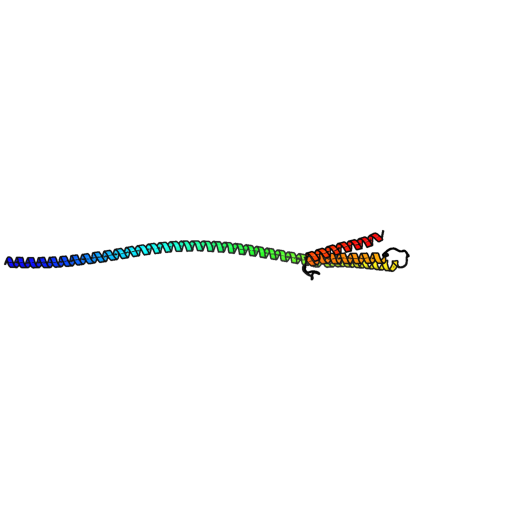204 ? 52.409 25.852 -60.827 1.00 66.06 204 ALA A O 1
ATOM 1587 N N . SER A 1 205 ? 53.214 23.970 -59.925 1.00 56.62 205 SER A N 1
ATOM 1588 C CA . SER A 1 205 ? 54.531 24.007 -60.575 1.00 56.62 205 SER A CA 1
ATOM 1589 C C . SER A 1 205 ? 54.583 23.257 -61.917 1.00 56.62 205 SER A C 1
ATOM 1591 O O . SER A 1 205 ? 55.635 23.219 -62.551 1.00 56.62 205 SER A O 1
ATOM 1593 N N . ARG A 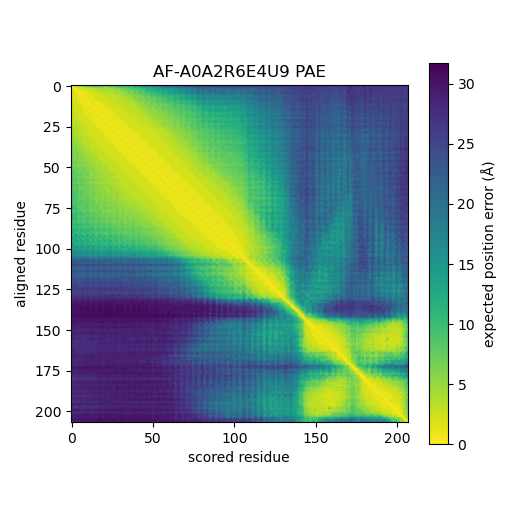1 206 ? 53.462 22.653 -62.347 1.00 52.31 206 ARG A N 1
ATOM 1594 C CA . ARG A 1 206 ? 53.285 21.996 -63.658 1.00 52.31 206 ARG A CA 1
ATOM 1595 C C . ARG A 1 206 ? 52.730 22.928 -64.752 1.00 52.31 206 ARG A C 1
ATOM 1597 O O . ARG A 1 206 ? 52.683 22.494 -65.901 1.00 52.31 206 ARG A O 1
ATOM 1604 N N . VAL A 1 207 ? 52.287 24.143 -64.404 1.00 44.81 207 VAL A N 1
ATOM 1605 C CA . VAL A 1 207 ? 51.733 25.177 -65.312 1.00 44.81 207 VAL A CA 1
ATOM 1606 C C . VAL A 1 207 ? 52.753 26.289 -65.503 1.00 44.81 207 VAL A C 1
ATOM 1608 O O . VAL A 1 207 ? 52.914 26.732 -66.660 1.00 44.81 207 VAL A O 1
#

Foldseek 3Di:
DVVVVVVVVVVVVVVVVVVVVVVVVVVVVVVVVVVVVVVVVVVVVVVVVVVVVVVVVVVVVVVVVVVVVVVVVVVVVVVVVVVVVVVVVVVVVVVVVVVVVVVCVVPVVVVVVVVVVVVVVLLVVLVVCLVVVPPDDDDDDPDDSNRLSVLLVQLVVLLVVLVVLLVCLVVVPDDHPDPDSVVSNVSSVVSNVSSVVSNVSSVVVVD

Solvent-accessible surface area (backbone atoms only — not comparable to full-atom values): 11182 Å² total; per-residue (Å²): 107,73,65,61,55,48,54,52,50,52,57,50,49,52,55,48,49,57,53,48,53,56,48,50,56,55,46,52,56,49,51,52,54,51,51,53,51,51,52,54,49,53,55,52,50,52,55,52,49,54,54,50,52,54,52,50,55,52,48,56,53,50,56,53,50,51,51,53,49,55,55,51,53,50,55,51,50,53,52,51,52,52,50,53,54,50,51,52,58,47,53,55,48,50,56,48,48,55,52,51,49,56,48,47,68,65,53,47,57,64,55,49,51,54,51,49,52,54,48,50,52,54,50,50,53,49,51,51,53,43,65,63,54,76,79,66,84,92,78,92,64,97,65,53,74,54,48,30,51,53,36,24,53,53,8,49,52,32,27,51,56,14,54,52,49,50,55,36,68,74,64,73,77,58,90,65,98,49,97,44,67,72,56,48,49,51,53,19,55,50,30,29,53,50,9,50,51,33,32,50,55,30,52,64,75,76,114

Secondary structure (DSSP, 8-state):
-HHHHHHHHHHHHHHHHHHHHHHHHHHHHHHHHHHHHHHHHHHHHHHHHHHHHHHHHHHHHHHHHHHHHHHHHHHHHHHHHHHHHHHHHHHHHHHHHHHHHHHHHHHHHHHHHHHHHHHHHHHHHHHHHHHHGGGS----SSS-HHHHHHHHHHHHHHHHHHHHHHHHHHHT-S--SSS-HHHHHHHHHHHHHHHHHHHHHHHHTT-